Protein AF-A0A9P6CDQ8-F1 (afdb_monomer_lite)

Secondary structure (DSSP, 8-state):
-PPEEEEEEESSTT--SPPEEEEEE--SBSHHHHHHHHHH-HHHHHTT-EEEEEETTEEEEEEEHHHHHHHTPBP--EEETTEEEEEEEEE---GGG----------------------------------------------S---S--HHHHHHHHHTT--GGGG-TT---HHHHHHHHHHHHHHHHHHHHHHHTT---SS---HHHHHHHHS-HHHHHHHTTTHHHHTT-HHHHHHHHTTT--HHHHHHHHSS--SS--HHHHHHHHHHHHHHHHHHHHHHHHHHHHTTSSS--------------------------------

Organism: NCBI:txid64659

Sequence (327 aa):
IPQKGHVHIYANRERRGLPTFLKLEVTPTLGPVLESLSDVLSPVRRQNQRIFVFEETGWAIKGRYETALRKNDEAFWVVKNGLQTLDLYIEPDNPSTSNSCHSSTPFSTTSDPPASGTFTCASSPDPFSVTVDSGSGPTLGFGSGSSSVNPHLAAILTKLGVPVHLTSHNDWGLCTSFAKWKGYLDACSAYKELEETKKWNGPPLNGKALIELFVSKSHFHENFTMFGDVIQFPEMVEWLENSGVNSVYNREVWGYHKINYNFKDLSKWLDLEKKKQLKEESSKKSEKKKKGKEQDKGEGSSKKGGKDSKDKDSGGKKGGKKSKQVK

Foldseek 3Di:
DFAKAKEFEAADQVSPDGTDIDIDGDDQWCQVVLVVVCVVVVCLVVVQWWKWWQDDDGTDTCGGSVSNNVVRHTFDFDQAPNGTYTYMYTHDPDVVPPDDDDPDDDDDDDDDDDDDDDDDDDDDDDDDDDDDDDDDDDDPDPDPDDPDDDVVLVVLCVQLVADLVQQDAPDQAQLSLLVVLVSLVSSVVSLVVCVVVVVDPDDDQDSQNSCNSRYHPVCCVVFVVCVVLVVVPVLVVVCSNVVVPRQVSCCVQLVDGDPGDHSVSVVVSSVVVVVVVVVVVVVVVVVVVVVVPPPDDDDDDDYDDDDDDDDDDDDDDYDDDDDDDDD

Radius of gyration: 35.8 Å; chains: 1; bounding box: 120×70×90 Å

Structure (mmCIF, N/CA/C/O backbone):
data_AF-A0A9P6CDQ8-F1
#
_entry.id   AF-A0A9P6CDQ8-F1
#
loop_
_atom_site.group_PDB
_atom_site.id
_atom_site.type_symbol
_atom_site.label_atom_id
_atom_site.label_alt_id
_atom_site.label_comp_id
_atom_site.label_asym_id
_atom_site.label_entity_id
_atom_site.label_seq_id
_atom_site.pdbx_PDB_ins_code
_atom_site.Cartn_x
_atom_site.Cartn_y
_atom_site.Cartn_z
_atom_site.occupancy
_atom_site.B_iso_or_equiv
_atom_site.auth_seq_id
_atom_site.auth_comp_id
_atom_site.auth_asym_id
_atom_site.auth_atom_id
_atom_site.pdbx_PDB_model_num
ATOM 1 N N . ILE A 1 1 ? 14.043 -23.207 -27.235 1.00 64.88 1 ILE A N 1
ATOM 2 C CA . ILE A 1 1 ? 14.403 -21.778 -27.064 1.00 64.88 1 ILE A CA 1
ATOM 3 C C . ILE A 1 1 ? 14.447 -21.530 -25.564 1.00 64.88 1 ILE A C 1
ATOM 5 O O . ILE A 1 1 ? 13.442 -21.843 -24.931 1.00 64.88 1 ILE A O 1
ATOM 9 N N . PRO A 1 2 ? 15.575 -21.082 -24.986 1.00 79.38 2 PRO A N 1
ATOM 10 C CA . PRO A 1 2 ? 15.641 -20.796 -23.556 1.00 79.38 2 PRO A CA 1
ATOM 11 C C . PRO A 1 2 ? 14.614 -19.717 -23.203 1.00 79.38 2 PRO A C 1
ATOM 13 O O . PRO A 1 2 ? 14.476 -18.711 -23.907 1.00 79.38 2 PRO A O 1
ATOM 16 N N . GLN A 1 3 ? 13.832 -19.967 -22.155 1.00 91.06 3 GLN A N 1
ATOM 17 C CA . GLN A 1 3 ? 12.809 -19.031 -21.705 1.00 91.06 3 GLN A CA 1
ATOM 18 C C . GLN A 1 3 ? 13.503 -17.791 -21.136 1.00 91.06 3 GLN A C 1
ATOM 20 O O . GLN A 1 3 ? 14.393 -17.910 -20.297 1.00 91.06 3 GLN A O 1
ATOM 25 N N . LYS A 1 4 ? 13.116 -16.599 -21.600 1.00 94.31 4 LYS A N 1
ATOM 26 C CA . LYS A 1 4 ? 13.652 -15.331 -21.089 1.00 94.31 4 LYS A CA 1
ATOM 27 C C . LYS A 1 4 ? 12.749 -14.774 -19.993 1.00 94.31 4 LYS A C 1
ATOM 29 O O . LYS A 1 4 ? 11.526 -14.801 -20.126 1.00 94.31 4 LYS A O 1
ATOM 34 N N . GLY A 1 5 ? 13.367 -14.251 -18.944 1.00 95.31 5 GLY A N 1
ATOM 35 C CA . GLY A 1 5 ? 12.730 -13.586 -17.817 1.00 95.31 5 GLY A CA 1
ATOM 36 C C . GLY A 1 5 ? 13.309 -12.193 -17.578 1.00 95.31 5 GLY A C 1
ATOM 37 O O . GLY A 1 5 ? 14.283 -11.773 -18.211 1.00 95.31 5 GLY A O 1
ATOM 38 N N . HIS A 1 6 ? 12.675 -11.451 -16.677 1.00 96.69 6 HIS A N 1
ATOM 39 C CA . HIS A 1 6 ? 13.125 -10.138 -16.233 1.00 96.69 6 HIS A CA 1
ATOM 40 C C . HIS A 1 6 ? 13.708 -10.227 -14.824 1.00 96.69 6 HIS A C 1
ATOM 42 O O . HIS A 1 6 ? 13.067 -10.734 -13.910 1.00 96.69 6 HIS A O 1
ATOM 48 N N . VAL A 1 7 ? 14.902 -9.682 -14.629 1.00 97.19 7 VAL A N 1
ATOM 49 C CA . VAL A 1 7 ? 15.482 -9.485 -13.301 1.00 97.19 7 VAL A CA 1
ATOM 50 C C . VAL A 1 7 ? 15.278 -8.032 -12.917 1.00 97.19 7 VAL A C 1
ATOM 52 O O . VAL A 1 7 ? 15.852 -7.150 -13.548 1.00 97.19 7 VAL A O 1
ATOM 55 N N . HIS A 1 8 ? 14.426 -7.779 -11.931 1.00 96.25 8 HIS A N 1
ATOM 56 C CA . HIS A 1 8 ? 14.147 -6.452 -11.398 1.00 96.25 8 HIS A CA 1
ATOM 57 C C . HIS A 1 8 ? 15.115 -6.124 -10.269 1.00 96.25 8 HIS A C 1
ATOM 59 O O . HIS A 1 8 ? 15.321 -6.925 -9.368 1.00 96.25 8 HIS A O 1
ATOM 65 N N . ILE A 1 9 ? 15.673 -4.923 -10.293 1.00 95.62 9 ILE A N 1
ATOM 66 C CA . ILE A 1 9 ? 16.678 -4.451 -9.350 1.00 95.62 9 ILE A CA 1
ATOM 67 C C . ILE A 1 9 ? 16.114 -3.205 -8.681 1.00 95.62 9 ILE A C 1
ATOM 69 O O . ILE A 1 9 ? 15.889 -2.176 -9.324 1.00 95.62 9 ILE A O 1
ATOM 73 N N . TYR A 1 10 ? 15.854 -3.317 -7.384 1.00 93.81 10 TYR A N 1
ATOM 74 C CA . TYR A 1 10 ? 15.283 -2.252 -6.572 1.00 93.81 10 TYR A CA 1
ATOM 75 C C . TYR A 1 10 ? 16.383 -1.465 -5.854 1.00 93.81 10 TYR A C 1
ATOM 77 O O . TYR A 1 10 ? 17.361 -2.038 -5.381 1.00 93.81 10 TYR A O 1
ATOM 85 N N . ALA A 1 11 ? 16.190 -0.149 -5.732 1.00 86.56 11 ALA A N 1
ATOM 86 C CA . ALA A 1 11 ? 17.104 0.749 -5.017 1.00 86.56 11 ALA A CA 1
ATOM 87 C C . ALA A 1 11 ? 16.819 0.844 -3.504 1.00 86.56 11 ALA A C 1
ATOM 89 O O . ALA A 1 11 ? 17.612 1.411 -2.761 1.00 86.56 11 ALA A O 1
ATOM 90 N N . ASN A 1 12 ? 15.682 0.313 -3.039 1.00 87.44 12 ASN A N 1
ATOM 91 C CA . ASN A 1 12 ? 15.283 0.298 -1.630 1.00 87.44 12 ASN A CA 1
ATOM 92 C C . ASN A 1 12 ? 14.552 -1.017 -1.302 1.00 87.44 12 ASN A C 1
ATOM 94 O O . ASN A 1 12 ? 13.790 -1.535 -2.125 1.00 87.44 12 ASN A O 1
ATOM 98 N N . ARG A 1 13 ? 14.726 -1.510 -0.070 1.00 87.31 13 ARG A N 1
ATOM 99 C CA . ARG A 1 13 ? 14.019 -2.665 0.504 1.00 87.31 13 ARG A CA 1
ATOM 100 C C . ARG A 1 13 ? 12.499 -2.504 0.485 1.00 87.31 13 ARG A C 1
ATOM 102 O O . ARG A 1 13 ? 11.778 -3.482 0.362 1.00 87.31 13 ARG A O 1
ATOM 109 N N . GLU A 1 14 ? 11.977 -1.286 0.552 1.00 86.00 14 GLU A N 1
ATOM 110 C CA . GLU A 1 14 ? 10.522 -1.063 0.530 1.00 86.00 14 GLU A CA 1
ATOM 111 C C . GLU A 1 14 ? 9.884 -1.281 -0.855 1.00 86.00 14 GLU A C 1
ATOM 113 O O . GLU A 1 14 ? 8.681 -1.084 -1.005 1.00 86.00 14 GLU A O 1
ATOM 118 N N . ARG A 1 15 ? 10.672 -1.630 -1.888 1.00 81.88 15 ARG A N 1
ATOM 119 C CA . ARG A 1 15 ? 10.216 -1.766 -3.287 1.00 81.88 15 ARG A CA 1
ATOM 120 C C . ARG A 1 15 ? 9.524 -0.513 -3.835 1.00 81.88 15 ARG A C 1
ATOM 122 O O . ARG A 1 15 ? 8.750 -0.585 -4.786 1.00 81.88 15 ARG A O 1
ATOM 129 N N . ARG A 1 16 ? 9.813 0.649 -3.246 1.00 74.44 16 ARG A N 1
ATOM 130 C CA . ARG A 1 16 ? 9.281 1.933 -3.700 1.00 74.44 16 ARG A CA 1
ATOM 131 C C . ARG A 1 16 ? 10.021 2.385 -4.956 1.00 74.44 16 ARG A C 1
ATOM 133 O O . ARG A 1 16 ? 11.249 2.398 -4.981 1.00 74.44 16 ARG A O 1
ATOM 140 N N . GLY A 1 17 ? 9.261 2.798 -5.968 1.00 78.25 17 GLY A N 1
ATOM 141 C CA . GLY A 1 17 ? 9.789 3.282 -7.244 1.00 78.25 17 GLY A CA 1
ATOM 142 C C . GLY A 1 17 ? 9.851 2.214 -8.339 1.00 78.25 17 GLY A C 1
ATOM 143 O O . GLY A 1 17 ? 9.491 1.056 -8.136 1.00 78.25 17 GLY A O 1
ATOM 144 N N . LEU A 1 18 ? 10.275 2.635 -9.533 1.00 79.94 18 LEU A N 1
ATOM 145 C CA . LEU A 1 18 ? 10.437 1.742 -10.679 1.00 79.94 18 LEU A CA 1
ATOM 146 C C . LEU A 1 18 ? 11.762 0.977 -10.552 1.00 79.94 18 LEU A C 1
ATOM 148 O O . LEU A 1 18 ? 12.799 1.623 -10.386 1.00 79.94 18 LEU A O 1
ATOM 152 N N . PRO A 1 19 ? 11.757 -0.365 -10.635 1.00 90.56 19 PRO A N 1
ATOM 153 C CA . PRO A 1 19 ? 12.996 -1.119 -10.673 1.00 90.56 19 PRO A CA 1
ATOM 154 C C . PRO A 1 19 ? 13.706 -0.905 -12.011 1.00 90.56 19 PRO A C 1
ATOM 156 O O . PRO A 1 19 ? 13.072 -0.792 -13.064 1.00 90.56 19 PRO A O 1
ATOM 159 N N . THR A 1 20 ? 15.033 -0.935 -11.980 1.00 92.19 20 THR A N 1
ATOM 160 C CA . THR A 1 20 ? 15.820 -1.175 -13.194 1.00 92.19 20 THR A CA 1
ATOM 161 C C . THR A 1 20 ? 15.707 -2.654 -13.530 1.00 92.19 20 THR A C 1
ATOM 163 O O . THR A 1 20 ? 15.696 -3.475 -12.618 1.00 92.19 20 THR A O 1
ATOM 166 N N . PHE A 1 21 ? 15.615 -3.029 -14.806 1.00 92.69 21 PHE A N 1
ATOM 167 C CA . PHE A 1 21 ? 15.493 -4.440 -15.165 1.00 92.69 21 PHE A CA 1
ATOM 168 C C . PHE A 1 21 ? 16.489 -4.889 -16.225 1.00 92.69 21 PHE A C 1
ATOM 170 O O . PHE A 1 21 ? 16.864 -4.130 -17.118 1.00 92.69 21 PHE A O 1
ATOM 177 N N . LEU A 1 22 ? 16.867 -6.161 -16.132 1.00 94.12 22 LEU A N 1
ATOM 178 C CA . LEU A 1 22 ? 17.686 -6.873 -17.106 1.00 94.12 22 LEU A CA 1
ATOM 179 C C . LEU A 1 22 ? 16.882 -8.036 -17.680 1.00 94.12 22 LEU A C 1
ATOM 181 O O . LEU A 1 22 ? 16.118 -8.682 -16.965 1.00 94.12 22 LEU A O 1
ATOM 185 N N . LYS A 1 23 ? 17.042 -8.307 -18.975 1.00 95.69 23 LYS A N 1
ATOM 186 C CA . LYS A 1 23 ? 16.436 -9.477 -19.621 1.00 95.69 23 LYS A CA 1
ATOM 187 C C . LYS A 1 23 ? 17.464 -10.593 -19.659 1.00 95.69 23 LYS A C 1
ATOM 189 O O . LYS A 1 23 ? 18.462 -10.451 -20.359 1.00 95.69 23 LYS A O 1
ATOM 194 N N . LEU A 1 24 ? 17.204 -11.677 -18.942 1.00 95.31 24 LEU A N 1
ATOM 195 C CA . LEU A 1 24 ? 18.109 -12.821 -18.838 1.00 95.31 24 LEU A CA 1
ATOM 196 C C . LEU A 1 24 ? 17.365 -14.120 -19.125 1.00 95.31 24 LEU A C 1
ATOM 198 O O . LEU A 1 24 ? 16.136 -14.152 -19.173 1.00 95.31 24 LEU A O 1
ATOM 202 N N . GLU A 1 25 ? 18.112 -15.187 -19.363 1.00 95.25 25 GLU A N 1
ATOM 203 C CA . GLU A 1 25 ? 17.535 -16.525 -19.418 1.00 95.25 25 GLU A CA 1
ATOM 204 C C . GLU A 1 25 ? 17.097 -16.954 -18.015 1.00 95.25 25 GLU A C 1
ATOM 206 O O . GLU A 1 25 ? 17.735 -16.615 -17.018 1.00 95.25 25 GLU A O 1
ATOM 211 N N . VAL A 1 26 ? 15.972 -17.658 -17.938 1.00 96.00 26 VAL A N 1
ATOM 212 C CA . VAL A 1 26 ? 15.446 -18.177 -16.676 1.00 96.00 26 VAL A CA 1
ATOM 213 C C . VAL A 1 26 ? 16.314 -19.355 -16.257 1.00 96.00 26 VAL A C 1
ATOM 215 O O . VAL A 1 26 ? 16.308 -20.400 -16.908 1.00 96.00 26 VAL A O 1
ATOM 218 N N . THR A 1 27 ? 17.062 -19.180 -15.172 1.00 96.31 27 THR A N 1
ATOM 219 C CA . THR A 1 27 ? 17.944 -20.205 -14.607 1.00 96.31 27 THR A CA 1
ATOM 220 C C . THR A 1 27 ? 17.446 -20.648 -13.236 1.00 96.31 27 THR A C 1
ATOM 222 O O . THR A 1 27 ? 16.945 -19.819 -12.482 1.00 96.31 27 THR A O 1
ATOM 225 N N . PRO A 1 28 ? 17.608 -21.926 -12.858 1.00 95.88 28 PRO A N 1
ATOM 226 C CA . PRO A 1 28 ? 17.171 -22.408 -11.547 1.00 95.88 28 PRO A CA 1
ATOM 227 C C . PRO A 1 28 ? 18.029 -21.869 -10.392 1.00 95.88 28 PRO A C 1
ATOM 229 O O . PRO A 1 28 ? 17.607 -21.928 -9.246 1.00 95.88 28 PRO A O 1
ATOM 232 N N . THR A 1 29 ? 19.224 -21.337 -10.666 1.00 97.62 29 THR A N 1
ATOM 233 C CA . THR A 1 29 ? 20.148 -20.828 -9.643 1.00 97.62 29 THR A CA 1
ATOM 234 C C . THR A 1 29 ? 20.572 -19.386 -9.912 1.00 97.62 29 THR A C 1
ATOM 236 O O . THR A 1 29 ? 20.468 -18.886 -11.039 1.00 97.62 29 THR A O 1
ATOM 239 N N . LEU A 1 30 ? 21.049 -18.710 -8.864 1.00 96.88 30 LEU A N 1
ATOM 240 C CA . LEU A 1 30 ? 21.408 -17.289 -8.893 1.00 96.88 30 LEU A CA 1
ATOM 241 C C . LEU A 1 30 ? 22.734 -16.985 -9.594 1.00 96.88 30 LEU A C 1
ATOM 243 O O . LEU A 1 30 ? 22.904 -15.879 -10.088 1.00 96.88 30 LEU A O 1
ATOM 247 N N . GLY A 1 31 ? 23.676 -17.920 -9.651 1.00 96.94 31 GLY A N 1
ATOM 248 C CA . GLY A 1 31 ? 25.029 -17.704 -10.171 1.00 96.94 31 GLY A CA 1
ATOM 249 C C . GLY A 1 31 ? 25.058 -17.061 -11.561 1.00 96.94 31 GLY A C 1
ATOM 250 O O . GLY A 1 31 ? 25.575 -15.949 -11.676 1.00 96.94 31 GLY A O 1
ATOM 251 N N . PRO A 1 32 ? 24.414 -17.659 -12.584 1.00 96.81 32 PRO A N 1
ATOM 252 C CA . PRO A 1 32 ? 24.353 -17.072 -13.927 1.00 96.81 32 PRO A CA 1
ATOM 253 C C . PRO A 1 32 ? 23.699 -15.681 -13.964 1.00 96.81 32 PRO A C 1
ATOM 255 O O . PRO A 1 32 ? 24.089 -14.812 -14.752 1.00 96.81 32 PRO A O 1
ATOM 258 N N . VAL A 1 33 ? 22.714 -15.446 -13.088 1.00 96.94 33 VAL A N 1
ATOM 259 C CA . VAL A 1 33 ? 22.065 -14.138 -12.941 1.00 96.94 33 VAL A CA 1
ATOM 260 C C . VAL A 1 33 ? 23.045 -13.114 -12.376 1.00 96.94 33 VAL A C 1
ATOM 262 O O . VAL A 1 33 ? 23.129 -12.006 -12.898 1.00 96.94 33 VAL A O 1
ATOM 265 N N . LEU A 1 34 ? 23.789 -13.472 -11.327 1.00 96.69 34 LEU A N 1
ATOM 266 C CA . LEU A 1 34 ? 24.741 -12.585 -10.661 1.00 96.69 34 LEU A CA 1
ATOM 267 C C . LEU A 1 34 ? 25.945 -12.255 -11.548 1.00 96.69 34 LEU A C 1
ATOM 269 O O . LEU A 1 34 ? 26.383 -11.105 -11.551 1.00 96.69 34 LEU A O 1
ATOM 273 N N . GLU A 1 35 ? 26.434 -13.213 -12.334 1.00 96.06 35 GLU A N 1
ATOM 274 C CA . GLU A 1 35 ? 27.489 -12.969 -13.324 1.00 96.06 35 GLU A CA 1
ATOM 275 C C . GLU A 1 35 ? 27.038 -11.923 -14.346 1.00 96.06 35 GLU A C 1
ATOM 277 O O . GLU A 1 35 ? 27.661 -10.864 -14.455 1.00 96.06 35 GLU A O 1
ATOM 282 N N . SER A 1 36 ? 25.880 -12.150 -14.975 1.00 95.31 36 SER A N 1
ATOM 283 C CA . SER A 1 36 ? 25.297 -11.220 -15.952 1.00 95.31 36 SER A CA 1
ATOM 284 C C . SER A 1 36 ? 24.992 -9.846 -15.342 1.00 95.31 36 SER A C 1
ATOM 286 O O . SER A 1 36 ? 25.176 -8.804 -15.972 1.00 95.31 36 SER A O 1
ATOM 288 N N . LEU A 1 37 ? 24.521 -9.826 -14.093 1.00 94.44 37 LEU A N 1
ATOM 289 C CA . LEU A 1 37 ? 24.256 -8.604 -13.339 1.00 94.44 37 LEU A CA 1
ATOM 290 C C . LEU A 1 37 ? 25.538 -7.797 -13.117 1.00 94.44 37 LEU A C 1
ATOM 292 O O . LEU A 1 37 ? 25.502 -6.573 -13.220 1.00 94.44 37 LEU A O 1
ATOM 296 N N . SER A 1 38 ? 26.658 -8.461 -12.825 1.00 94.44 38 SER A N 1
ATOM 297 C CA . SER A 1 38 ? 27.939 -7.799 -12.566 1.00 94.44 38 SER A CA 1
ATOM 298 C C . SER A 1 38 ? 28.544 -7.136 -13.801 1.00 94.44 38 SER A C 1
ATOM 300 O O . SER A 1 38 ? 29.211 -6.106 -13.669 1.00 94.44 38 SER A O 1
ATOM 302 N N . ASP A 1 39 ? 28.258 -7.679 -14.984 1.00 92.75 39 ASP A N 1
ATOM 303 C CA . ASP A 1 39 ? 28.696 -7.105 -16.255 1.00 92.75 39 ASP A CA 1
ATOM 304 C C . ASP A 1 39 ? 27.972 -5.786 -16.548 1.00 92.75 39 ASP A C 1
ATOM 306 O O . ASP A 1 39 ? 28.570 -4.838 -17.059 1.00 92.75 39 ASP A O 1
ATOM 310 N N . VAL A 1 40 ? 26.691 -5.693 -16.174 1.00 91.94 40 VAL A N 1
ATOM 311 C CA . VAL A 1 40 ? 25.879 -4.487 -16.397 1.00 91.94 40 VAL A CA 1
ATOM 312 C C . VAL A 1 40 ? 26.028 -3.477 -15.257 1.00 91.94 40 VAL A C 1
ATOM 314 O O . VAL A 1 40 ? 26.099 -2.271 -15.491 1.00 91.94 40 VAL A O 1
ATOM 317 N N . LEU A 1 41 ? 26.106 -3.953 -14.014 1.00 89.44 41 LEU A N 1
ATOM 318 C CA . LEU A 1 41 ? 26.249 -3.138 -12.810 1.00 89.44 41 LEU A CA 1
ATOM 319 C C . LEU A 1 41 ? 27.613 -3.376 -12.162 1.00 89.44 41 LEU A C 1
ATOM 321 O O . LEU A 1 41 ? 27.737 -3.999 -11.107 1.00 89.44 41 LEU A O 1
ATOM 325 N N . SER A 1 42 ? 28.644 -2.794 -12.777 1.00 85.50 42 SER A N 1
ATOM 326 C CA . SER A 1 42 ? 30.034 -2.932 -12.323 1.00 85.50 42 SER A CA 1
ATOM 327 C C . SER A 1 42 ? 30.292 -2.682 -10.820 1.00 85.50 42 SER A C 1
ATOM 329 O O . SER A 1 42 ? 31.160 -3.372 -10.269 1.00 85.50 42 SER A O 1
ATOM 331 N N . PRO A 1 43 ? 29.577 -1.781 -10.099 1.00 88.25 43 PRO A N 1
ATOM 332 C CA . PRO A 1 43 ? 29.798 -1.595 -8.662 1.00 88.25 43 PRO A CA 1
ATOM 333 C C . PRO A 1 43 ? 29.486 -2.837 -7.820 1.00 88.25 43 PRO A C 1
ATOM 335 O O . PRO A 1 43 ? 30.140 -3.046 -6.802 1.00 88.25 43 PRO A O 1
ATOM 338 N N . VAL A 1 44 ? 28.557 -3.692 -8.260 1.00 89.75 44 VAL A N 1
ATOM 339 C CA . VAL A 1 44 ? 28.077 -4.852 -7.490 1.00 89.75 44 VAL A CA 1
ATOM 340 C C . VAL A 1 44 ? 29.221 -5.812 -7.174 1.00 89.75 44 VAL A C 1
ATOM 342 O O . VAL A 1 44 ? 29.418 -6.199 -6.020 1.00 89.75 44 VAL A O 1
ATOM 345 N N . ARG A 1 45 ? 30.026 -6.138 -8.194 1.00 90.75 45 ARG A N 1
ATOM 346 C CA . ARG A 1 45 ? 31.207 -6.996 -8.055 1.00 90.75 45 ARG A CA 1
ATOM 347 C C . ARG A 1 45 ? 32.386 -6.252 -7.443 1.00 90.75 45 ARG A C 1
ATOM 349 O O . ARG A 1 45 ? 33.026 -6.786 -6.546 1.00 90.75 45 ARG A O 1
ATOM 356 N N . ARG A 1 46 ? 32.662 -5.017 -7.884 1.00 90.25 46 ARG A N 1
ATOM 357 C CA . ARG A 1 46 ? 33.826 -4.242 -7.410 1.00 90.25 46 ARG A CA 1
ATOM 358 C C . ARG A 1 46 ? 33.777 -3.936 -5.913 1.00 90.25 46 ARG A C 1
ATOM 360 O O . ARG A 1 46 ? 34.816 -3.949 -5.269 1.00 90.25 46 ARG A O 1
ATOM 367 N N . GLN A 1 47 ? 32.591 -3.664 -5.373 1.00 92.25 47 GLN A N 1
ATOM 368 C CA . GLN A 1 47 ? 32.394 -3.338 -3.955 1.00 92.25 47 GLN A CA 1
ATOM 369 C C . GLN A 1 47 ? 31.910 -4.541 -3.133 1.00 92.25 47 GLN A C 1
ATOM 371 O O . GLN A 1 47 ? 31.618 -4.404 -1.947 1.00 92.25 47 GLN A O 1
ATOM 376 N N . ASN A 1 48 ? 31.811 -5.725 -3.752 1.00 93.81 48 ASN A N 1
ATOM 377 C CA . ASN A 1 48 ? 31.300 -6.942 -3.123 1.00 93.81 48 ASN A CA 1
ATOM 378 C C . ASN A 1 48 ? 29.993 -6.683 -2.340 1.00 93.81 48 ASN A C 1
ATOM 380 O O . ASN A 1 48 ? 29.888 -6.979 -1.139 1.00 93.81 48 ASN A O 1
ATOM 384 N N . GLN A 1 49 ? 29.032 -6.040 -3.018 1.00 93.88 49 GLN A N 1
ATOM 385 C CA . GLN A 1 49 ? 27.807 -5.516 -2.408 1.00 93.88 49 GLN A CA 1
ATOM 386 C C . GLN A 1 49 ? 26.923 -6.643 -1.872 1.00 93.88 49 GLN A C 1
ATOM 388 O O . GLN A 1 49 ? 26.991 -7.787 -2.329 1.00 93.88 49 GLN A O 1
ATOM 393 N N . ARG A 1 50 ? 26.090 -6.333 -0.873 1.00 95.75 50 ARG A N 1
ATOM 394 C CA . ARG A 1 50 ? 25.173 -7.315 -0.290 1.00 95.75 50 ARG A CA 1
ATOM 395 C C . ARG A 1 50 ? 23.947 -7.491 -1.181 1.00 95.75 50 ARG A C 1
ATOM 397 O O . ARG A 1 50 ? 23.294 -6.517 -1.549 1.00 95.75 50 ARG A O 1
ATOM 404 N N . ILE A 1 51 ? 23.645 -8.748 -1.486 1.00 96.25 51 ILE A N 1
ATOM 405 C CA . ILE A 1 51 ? 22.558 -9.167 -2.363 1.00 96.25 51 ILE A CA 1
ATOM 406 C C . ILE A 1 51 ? 21.404 -9.715 -1.530 1.00 96.25 51 ILE A C 1
ATOM 408 O O . ILE A 1 51 ? 21.588 -10.538 -0.624 1.00 96.25 51 ILE A O 1
ATOM 412 N N . PHE A 1 52 ? 20.205 -9.274 -1.886 1.00 97.12 52 PHE A N 1
ATOM 413 C CA . PHE A 1 52 ? 18.947 -9.735 -1.332 1.00 97.12 52 PHE A CA 1
ATOM 414 C C . PHE A 1 52 ? 18.051 -10.208 -2.475 1.00 97.12 52 PHE A C 1
ATOM 416 O O . PHE A 1 52 ? 17.994 -9.569 -3.527 1.00 97.12 52 PHE A O 1
ATOM 423 N N . VAL A 1 53 ? 17.338 -11.306 -2.252 1.00 96.94 53 VAL A N 1
ATOM 424 C CA . VAL A 1 53 ? 16.353 -11.864 -3.188 1.00 96.94 53 VAL A CA 1
ATOM 425 C C . VAL A 1 53 ? 14.987 -11.765 -2.534 1.00 96.94 53 VAL A C 1
ATOM 427 O O . VAL A 1 53 ? 14.864 -12.053 -1.344 1.00 96.94 53 VAL A O 1
ATOM 430 N N . PHE A 1 54 ? 13.976 -11.314 -3.269 1.00 95.19 54 PHE A N 1
ATOM 431 C CA . PHE A 1 54 ? 12.617 -11.308 -2.744 1.00 95.19 54 PHE A CA 1
ATOM 432 C C . PHE A 1 54 ? 12.037 -12.718 -2.852 1.00 95.19 54 PHE A C 1
ATOM 434 O O . PHE A 1 54 ? 11.817 -13.225 -3.950 1.00 95.19 54 PHE A O 1
ATOM 441 N N . GLU A 1 55 ? 11.809 -13.332 -1.704 1.00 92.75 55 GLU A N 1
ATOM 442 C CA . GLU A 1 55 ? 11.116 -14.608 -1.556 1.00 92.75 55 GLU A CA 1
ATOM 443 C C . GLU A 1 55 ? 9.662 -14.340 -1.125 1.00 92.75 55 GLU A C 1
ATOM 445 O O . GLU A 1 55 ? 9.263 -13.183 -0.980 1.00 92.75 55 GLU A O 1
ATOM 450 N N . GLU A 1 56 ? 8.866 -15.398 -0.947 1.00 84.69 56 GLU A N 1
ATOM 451 C CA . GLU A 1 56 ? 7.397 -15.395 -0.787 1.00 84.69 56 GLU A CA 1
ATOM 452 C C . GLU A 1 56 ? 6.802 -14.177 -0.062 1.00 84.69 56 GLU A C 1
ATOM 454 O O . GLU A 1 56 ? 5.809 -13.606 -0.513 1.00 84.69 56 GLU A O 1
ATOM 459 N N . THR A 1 57 ? 7.411 -13.759 1.050 1.00 84.31 57 THR A N 1
ATOM 460 C CA . THR A 1 57 ? 6.904 -12.671 1.896 1.00 84.31 57 THR A CA 1
ATOM 461 C C . THR A 1 57 ? 7.922 -11.568 2.192 1.00 84.31 57 THR A C 1
ATOM 463 O O . THR A 1 57 ? 7.576 -10.582 2.845 1.00 84.31 57 THR A O 1
ATOM 466 N N . GLY A 1 58 ? 9.169 -11.668 1.719 1.00 90.56 58 GLY A N 1
ATOM 467 C CA . GLY A 1 58 ? 10.204 -10.720 2.130 1.00 90.56 58 GLY A CA 1
ATOM 468 C C . GLY A 1 58 ? 11.573 -10.897 1.484 1.00 90.56 58 GLY A C 1
ATOM 469 O O . GLY A 1 58 ? 11.796 -11.756 0.640 1.00 90.56 58 GLY A O 1
ATOM 470 N N . TRP A 1 59 ? 12.511 -10.040 1.889 1.00 94.88 59 TRP A N 1
ATOM 471 C CA . TRP A 1 59 ? 13.884 -10.053 1.386 1.00 94.88 59 TRP A CA 1
ATOM 472 C C . TRP A 1 59 ? 14.750 -11.064 2.133 1.00 94.88 59 TRP A C 1
ATOM 474 O O . TRP A 1 59 ? 15.113 -10.843 3.289 1.00 94.88 59 TRP A O 1
ATOM 484 N N . ALA A 1 60 ? 15.152 -12.126 1.443 1.00 95.62 60 ALA A N 1
ATOM 485 C CA . ALA A 1 60 ? 16.124 -13.085 1.932 1.00 95.62 60 ALA A CA 1
ATOM 486 C C . ALA A 1 60 ? 17.554 -12.614 1.643 1.00 95.62 60 ALA A C 1
ATOM 488 O O . ALA A 1 60 ? 17.902 -12.238 0.519 1.00 95.62 60 ALA A O 1
ATOM 489 N N . ILE A 1 61 ? 18.403 -12.642 2.669 1.00 96.06 61 ILE A N 1
ATOM 490 C CA . ILE A 1 61 ? 19.812 -12.250 2.569 1.00 96.06 61 ILE A CA 1
ATOM 491 C C . ILE A 1 61 ? 20.599 -13.403 1.945 1.00 96.06 61 ILE A C 1
ATOM 493 O O . ILE A 1 61 ? 20.761 -14.446 2.575 1.00 96.06 61 ILE A O 1
ATOM 497 N N . LYS A 1 62 ? 21.163 -13.200 0.749 1.00 96.38 62 LYS A N 1
ATOM 498 C CA . LYS A 1 62 ? 22.057 -14.190 0.109 1.00 96.38 62 LYS A CA 1
ATOM 499 C C . LYS A 1 62 ? 23.533 -13.977 0.469 1.00 96.38 62 LYS A C 1
ATOM 501 O O . LYS A 1 62 ? 24.363 -14.868 0.305 1.00 96.38 62 LYS A O 1
ATOM 506 N N . GLY A 1 63 ? 23.854 -12.818 1.044 1.00 95.88 63 GLY A N 1
ATOM 507 C CA . GLY A 1 63 ? 25.195 -12.447 1.499 1.00 95.88 63 GLY A CA 1
ATOM 508 C C . GLY A 1 63 ? 25.844 -11.409 0.590 1.00 95.88 63 GLY A C 1
ATOM 509 O O . GLY A 1 63 ? 25.166 -10.741 -0.187 1.00 95.88 63 GLY A O 1
ATOM 510 N N . ARG A 1 64 ? 27.162 -11.227 0.716 1.00 96.00 64 ARG A N 1
ATOM 511 C CA . ARG A 1 64 ? 27.934 -10.396 -0.223 1.00 96.00 64 ARG A CA 1
ATOM 512 C C . ARG A 1 64 ? 28.022 -11.081 -1.588 1.0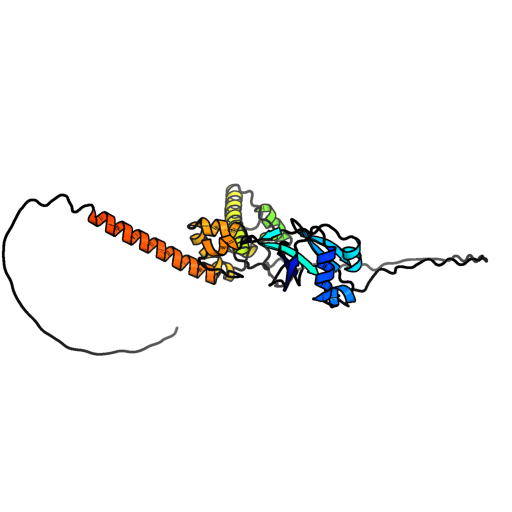0 96.00 64 ARG A C 1
ATOM 514 O O . ARG A 1 64 ? 27.936 -12.306 -1.642 1.00 96.00 64 ARG A O 1
ATOM 521 N N . TYR A 1 65 ? 28.210 -10.307 -2.654 1.00 96.31 65 TYR A N 1
ATOM 522 C CA . TYR A 1 65 ? 28.247 -10.778 -4.042 1.00 96.31 65 TYR A CA 1
ATOM 523 C C . TYR A 1 65 ? 29.072 -12.061 -4.227 1.00 96.31 65 TYR A C 1
ATOM 525 O O . TYR A 1 65 ? 28.547 -13.051 -4.725 1.00 96.31 65 TYR A O 1
ATOM 533 N N . GLU A 1 66 ? 30.320 -12.100 -3.755 1.00 96.25 66 GLU A N 1
ATOM 534 C CA . GLU A 1 66 ? 31.187 -13.281 -3.892 1.00 96.25 66 GLU A CA 1
ATOM 535 C C . GLU A 1 66 ? 30.664 -14.504 -3.131 1.00 96.25 66 GLU A C 1
ATOM 537 O O . GLU A 1 66 ? 30.790 -15.638 -3.592 1.00 96.25 66 GLU A O 1
ATOM 542 N N . THR A 1 67 ? 30.074 -14.288 -1.952 1.00 97.00 67 THR A N 1
ATOM 543 C CA . THR A 1 67 ? 29.468 -15.362 -1.158 1.00 97.00 67 THR A CA 1
ATOM 544 C C . THR A 1 67 ? 28.216 -15.897 -1.841 1.00 97.00 67 THR A C 1
ATOM 546 O O . THR A 1 67 ? 28.064 -17.110 -1.944 1.00 97.00 67 THR A O 1
ATOM 549 N N . ALA A 1 68 ? 27.347 -15.008 -2.324 1.00 97.06 68 ALA A N 1
ATOM 550 C CA . ALA A 1 68 ? 26.124 -15.370 -3.030 1.00 97.06 68 ALA A CA 1
ATOM 551 C C . ALA A 1 68 ? 26.440 -16.115 -4.338 1.00 97.06 68 ALA A C 1
ATOM 553 O O . ALA A 1 68 ? 25.820 -17.136 -4.626 1.00 97.06 68 ALA A O 1
ATOM 554 N N . LEU A 1 69 ? 27.463 -15.665 -5.073 1.00 97.25 69 LEU A N 1
ATOM 555 C CA . LEU A 1 69 ? 27.947 -16.320 -6.287 1.00 97.25 69 LEU A CA 1
ATOM 556 C C . LEU A 1 69 ? 28.502 -17.722 -5.997 1.00 97.25 69 LEU A C 1
ATOM 558 O O . LEU A 1 69 ? 28.181 -18.664 -6.711 1.00 97.25 69 LEU A O 1
ATOM 562 N N . ARG A 1 70 ? 29.294 -17.880 -4.925 1.00 97.06 70 ARG A N 1
ATOM 563 C CA . ARG A 1 70 ? 29.861 -19.180 -4.526 1.00 97.06 70 ARG A CA 1
ATOM 564 C C . ARG A 1 70 ? 28.797 -20.168 -4.060 1.00 97.06 70 ARG A C 1
ATOM 566 O O . ARG A 1 70 ? 28.890 -21.345 -4.386 1.00 97.06 70 ARG A O 1
ATOM 573 N N . LYS A 1 71 ? 27.833 -19.702 -3.259 1.00 97.00 71 LYS A N 1
ATOM 574 C CA . LYS A 1 71 ? 26.722 -20.536 -2.786 1.00 97.00 71 LYS A CA 1
ATOM 575 C C . LYS A 1 71 ? 25.821 -20.961 -3.938 1.00 97.00 71 LYS A C 1
ATOM 577 O O . LYS A 1 71 ? 25.382 -22.103 -3.954 1.00 97.00 71 LYS A O 1
ATOM 582 N N . ASN A 1 72 ? 25.609 -20.058 -4.903 1.00 96.31 72 ASN A N 1
ATOM 583 C CA . ASN A 1 72 ? 24.783 -20.297 -6.081 1.00 96.31 72 ASN A CA 1
ATOM 584 C C . ASN A 1 72 ? 23.395 -20.843 -5.697 1.00 96.31 72 ASN A C 1
ATOM 586 O O . ASN A 1 72 ? 22.924 -21.826 -6.266 1.00 96.31 72 ASN A O 1
ATOM 590 N N . ASP A 1 73 ? 22.771 -20.213 -4.697 1.00 96.44 73 ASP A N 1
ATOM 591 C CA . ASP A 1 73 ? 21.468 -20.629 -4.176 1.00 96.44 73 ASP A CA 1
ATOM 592 C C . ASP A 1 73 ? 20.390 -20.621 -5.279 1.00 96.44 73 ASP A C 1
ATOM 594 O O . ASP A 1 73 ? 20.541 -19.993 -6.335 1.00 96.44 73 ASP A O 1
ATOM 598 N N . GLU A 1 74 ? 19.274 -21.298 -5.010 1.00 95.75 74 GLU A N 1
ATOM 599 C CA . GLU A 1 74 ? 18.110 -21.342 -5.897 1.00 95.75 74 GLU A CA 1
ATOM 600 C C . GLU A 1 74 ? 17.575 -19.934 -6.220 1.00 95.75 74 GLU A C 1
ATOM 602 O O . GLU A 1 74 ? 17.517 -19.041 -5.364 1.00 95.75 74 GLU A O 1
ATOM 607 N N . ALA A 1 75 ? 17.202 -19.733 -7.485 1.00 95.19 75 ALA A N 1
ATOM 608 C CA . ALA A 1 75 ? 16.615 -18.500 -7.982 1.00 95.19 75 ALA A CA 1
ATOM 609 C C . ALA A 1 75 ? 15.085 -18.598 -7.983 1.00 95.19 75 ALA A C 1
ATOM 611 O O . ALA A 1 75 ? 14.488 -19.368 -8.733 1.00 95.19 75 ALA A O 1
ATOM 612 N N . PHE A 1 76 ? 14.448 -17.749 -7.179 1.00 93.94 76 PHE A N 1
ATOM 613 C CA . PHE A 1 76 ? 12.996 -17.701 -7.034 1.00 93.94 76 PHE A CA 1
ATOM 614 C C . PHE A 1 76 ? 12.360 -16.834 -8.124 1.00 93.94 76 PHE A C 1
ATOM 616 O O . PHE A 1 76 ? 12.082 -15.649 -7.935 1.00 93.94 76 PHE A O 1
ATOM 623 N N . TRP A 1 77 ? 12.149 -17.431 -9.296 1.00 95.62 77 TRP A N 1
ATOM 624 C CA . TRP A 1 77 ? 11.408 -16.795 -10.382 1.00 95.62 77 TRP A CA 1
ATOM 625 C C . TRP A 1 77 ? 9.903 -16.870 -10.126 1.00 95.62 77 TRP A C 1
ATOM 627 O O . TRP A 1 77 ? 9.343 -17.939 -9.897 1.00 95.62 77 TRP A O 1
ATOM 637 N N . VAL A 1 78 ? 9.239 -15.722 -10.211 1.00 93.38 78 VAL A N 1
ATOM 638 C CA . VAL A 1 78 ? 7.793 -15.586 -10.046 1.00 93.38 78 VAL A CA 1
ATOM 639 C C . VAL A 1 78 ? 7.177 -15.156 -11.368 1.00 93.38 78 VAL A C 1
ATOM 641 O O . VAL A 1 78 ? 7.605 -14.175 -11.982 1.00 93.38 78 VAL A O 1
ATOM 644 N N . VAL A 1 79 ? 6.123 -15.846 -11.796 1.00 91.94 79 VAL A N 1
ATOM 645 C CA . VAL A 1 79 ? 5.364 -15.451 -12.984 1.00 91.94 79 VAL A CA 1
ATOM 646 C C . VAL A 1 79 ? 4.485 -14.247 -12.644 1.00 91.94 79 VAL A C 1
ATOM 648 O O . VAL A 1 79 ? 3.523 -14.356 -11.889 1.00 91.94 79 VAL A O 1
ATOM 651 N N . LYS A 1 80 ? 4.789 -13.089 -13.234 1.00 88.00 80 LYS A N 1
ATOM 652 C CA . LYS A 1 80 ? 3.994 -11.858 -13.127 1.00 88.00 80 LYS A CA 1
ATOM 653 C C . LYS A 1 80 ? 3.532 -11.443 -14.513 1.00 88.00 80 LYS A C 1
ATOM 655 O O . LYS A 1 80 ? 4.350 -11.215 -15.398 1.00 88.00 80 LYS A O 1
ATOM 660 N N . ASN A 1 81 ? 2.219 -11.335 -14.717 1.00 82.19 81 ASN A N 1
ATOM 661 C CA . ASN A 1 81 ? 1.627 -10.992 -16.020 1.00 82.19 81 ASN A CA 1
ATOM 662 C C . ASN A 1 81 ? 2.089 -11.933 -17.159 1.00 82.19 81 ASN A C 1
ATOM 664 O O . ASN A 1 81 ? 2.352 -11.482 -18.271 1.00 82.19 81 ASN A O 1
ATOM 668 N N . GLY A 1 82 ? 2.259 -13.229 -16.866 1.00 85.56 82 GLY A N 1
ATOM 669 C CA . GLY A 1 82 ? 2.755 -14.225 -17.828 1.00 85.56 82 GLY A CA 1
ATOM 670 C C . GLY A 1 82 ? 4.265 -14.173 -18.105 1.00 85.56 82 GLY A C 1
ATOM 671 O O . GLY A 1 82 ? 4.755 -14.946 -18.924 1.00 85.56 82 GLY A O 1
ATOM 672 N N . LEU A 1 83 ? 5.014 -13.296 -17.426 1.00 90.56 83 LEU A N 1
ATOM 673 C CA . LEU A 1 83 ? 6.465 -13.160 -17.555 1.00 90.56 83 LEU A CA 1
ATOM 674 C C . LEU A 1 83 ? 7.174 -13.646 -16.289 1.00 90.56 83 LEU A C 1
ATOM 676 O O . LEU A 1 83 ? 6.832 -13.240 -15.179 1.00 90.56 83 LEU A O 1
ATOM 680 N N . GLN A 1 84 ? 8.201 -14.476 -16.459 1.00 95.50 84 GLN A N 1
ATOM 681 C CA . GLN A 1 84 ? 9.072 -14.892 -15.360 1.00 95.50 84 GLN A CA 1
ATOM 682 C C . GLN A 1 84 ? 9.874 -13.693 -14.851 1.00 95.50 84 GLN A C 1
ATOM 684 O O . GLN A 1 84 ? 10.551 -13.021 -15.631 1.00 95.50 84 GLN A O 1
ATOM 689 N N . THR A 1 85 ? 9.784 -13.417 -13.553 1.00 96.19 85 THR A N 1
ATOM 690 C CA . THR A 1 85 ? 10.406 -12.257 -12.913 1.00 96.19 85 THR A CA 1
ATOM 691 C C . THR A 1 85 ? 11.160 -12.669 -11.657 1.00 96.19 85 THR A C 1
ATOM 693 O O . THR A 1 85 ? 10.594 -13.340 -10.802 1.00 96.19 85 THR A O 1
ATOM 696 N N . LEU A 1 86 ? 12.401 -12.218 -11.512 1.00 96.94 86 LEU A N 1
ATOM 697 C CA . LEU A 1 86 ? 13.195 -12.351 -10.292 1.00 96.94 86 LEU A CA 1
ATOM 698 C C . LEU A 1 86 ? 13.446 -10.955 -9.719 1.00 96.94 86 LEU A C 1
ATOM 700 O O . LEU A 1 86 ? 13.958 -10.086 -10.420 1.00 96.94 86 LEU A O 1
ATOM 704 N N . ASP A 1 87 ? 13.090 -10.727 -8.458 1.00 96.81 87 ASP A N 1
ATOM 705 C CA . ASP A 1 87 ? 13.281 -9.431 -7.806 1.00 96.81 87 ASP A CA 1
ATOM 706 C C . ASP A 1 87 ? 14.522 -9.463 -6.899 1.00 96.81 87 ASP A C 1
ATOM 708 O O . ASP A 1 87 ? 14.622 -10.273 -5.975 1.00 96.81 87 ASP A O 1
ATOM 712 N N . LEU A 1 88 ? 15.448 -8.538 -7.140 1.00 96.81 88 LEU A N 1
ATOM 713 C CA . LEU A 1 88 ? 16.686 -8.344 -6.393 1.00 96.81 88 LEU A CA 1
ATOM 714 C C . LEU A 1 88 ? 16.722 -6.958 -5.746 1.00 96.81 88 LEU A C 1
ATOM 716 O O . LEU A 1 88 ? 16.265 -5.964 -6.315 1.00 96.81 88 LEU A O 1
ATOM 720 N N . TYR A 1 89 ? 17.332 -6.884 -4.570 1.00 95.62 89 TYR A N 1
ATOM 721 C CA . TYR A 1 89 ? 17.731 -5.634 -3.933 1.00 95.62 89 TYR A CA 1
ATOM 722 C C . TYR A 1 89 ? 19.228 -5.697 -3.647 1.00 95.62 89 TYR A C 1
ATOM 724 O O . TYR A 1 89 ? 19.741 -6.704 -3.152 1.00 95.62 89 TYR A O 1
ATOM 732 N N . ILE A 1 90 ? 19.925 -4.618 -3.989 1.00 94.69 90 ILE A N 1
ATOM 733 C CA . ILE A 1 90 ? 21.366 -4.494 -3.801 1.00 94.69 90 ILE A CA 1
ATOM 734 C C . ILE A 1 90 ? 21.589 -3.336 -2.847 1.00 94.69 90 ILE A C 1
ATOM 736 O O . ILE A 1 90 ? 21.197 -2.203 -3.124 1.00 94.69 90 ILE A O 1
ATOM 740 N N . GLU A 1 91 ? 22.183 -3.638 -1.701 1.00 92.69 91 GLU A N 1
ATOM 741 C CA . GLU A 1 91 ? 22.440 -2.629 -0.686 1.00 92.69 91 GLU A CA 1
ATOM 742 C C . GLU A 1 91 ? 23.605 -1.740 -1.136 1.00 92.69 91 GLU A C 1
ATOM 744 O O . GLU A 1 91 ? 24.697 -2.265 -1.390 1.00 92.69 91 GLU A O 1
ATOM 749 N N . PRO A 1 92 ? 23.389 -0.417 -1.270 1.00 87.31 92 PRO A N 1
ATOM 750 C CA . PRO A 1 92 ? 24.464 0.493 -1.617 1.00 87.31 92 PRO A CA 1
ATOM 751 C C . PRO A 1 92 ? 25.497 0.498 -0.493 1.00 87.31 92 PRO A C 1
ATOM 753 O O . PRO A 1 92 ? 25.149 0.448 0.689 1.00 87.31 92 PRO A O 1
ATOM 756 N N . ASP A 1 93 ? 26.770 0.571 -0.868 1.00 78.69 93 ASP A N 1
ATOM 757 C CA . ASP A 1 93 ? 27.846 0.704 0.103 1.00 78.69 93 ASP A CA 1
ATOM 758 C C . ASP A 1 93 ? 27.727 2.078 0.769 1.00 78.69 93 ASP A C 1
ATOM 760 O O . ASP A 1 93 ? 27.895 3.116 0.122 1.00 78.69 93 ASP A O 1
ATOM 764 N N . ASN A 1 94 ? 27.334 2.090 2.042 1.00 70.38 94 ASN A N 1
ATOM 765 C CA . ASN A 1 94 ? 27.173 3.319 2.797 1.00 70.38 94 ASN A CA 1
ATOM 766 C C . ASN A 1 94 ? 28.466 3.530 3.598 1.00 70.38 94 ASN A C 1
ATOM 768 O O . ASN A 1 94 ? 28.703 2.794 4.563 1.00 70.38 94 ASN A O 1
ATOM 772 N N . PRO A 1 95 ? 29.314 4.515 3.243 1.00 58.81 95 PRO A N 1
ATOM 773 C CA . PRO A 1 95 ? 30.624 4.693 3.876 1.00 58.81 95 PRO A CA 1
ATOM 774 C C . PRO A 1 95 ? 30.529 5.002 5.379 1.00 58.81 95 PRO A C 1
ATOM 776 O O . PRO A 1 95 ? 31.522 4.951 6.093 1.00 58.81 95 PRO A O 1
ATOM 779 N N . SER A 1 96 ? 29.333 5.306 5.884 1.00 53.66 96 SER A N 1
ATOM 780 C CA . SER A 1 96 ? 29.082 5.659 7.280 1.00 53.66 96 SER A CA 1
ATOM 781 C C . SER A 1 96 ? 28.876 4.460 8.216 1.00 53.66 96 SER A C 1
ATOM 783 O O . SER A 1 96 ? 28.721 4.668 9.416 1.00 53.66 96 SER A O 1
ATOM 785 N N . THR A 1 97 ? 28.833 3.218 7.715 1.00 49.69 97 THR A N 1
ATOM 786 C CA . THR A 1 97 ? 28.551 2.021 8.542 1.00 49.69 97 THR A CA 1
ATOM 787 C C . THR A 1 97 ? 29.753 1.085 8.702 1.00 49.69 97 THR A C 1
ATOM 789 O O . THR A 1 97 ? 29.598 -0.058 9.130 1.00 49.69 97 THR A O 1
ATOM 792 N N . SER A 1 98 ? 30.972 1.552 8.411 1.00 44.66 98 SER A N 1
ATOM 793 C CA . SER A 1 98 ? 32.204 0.805 8.680 1.00 44.66 98 SER A CA 1
ATOM 794 C C . SER A 1 98 ? 32.531 0.788 10.178 1.00 44.66 98 SER A C 1
ATOM 796 O O . SER A 1 98 ? 33.490 1.410 10.615 1.00 44.66 98 SER A O 1
ATOM 798 N N . ASN A 1 99 ? 31.745 0.068 10.973 1.00 44.78 99 ASN A N 1
ATOM 799 C CA . ASN A 1 99 ? 32.162 -0.376 12.295 1.00 44.78 99 ASN A CA 1
ATOM 800 C C . ASN A 1 99 ? 31.848 -1.866 12.445 1.00 44.78 99 ASN A C 1
ATOM 802 O O . ASN A 1 99 ? 30.701 -2.290 12.338 1.00 44.78 99 ASN A O 1
ATOM 806 N N . SER A 1 100 ? 32.900 -2.619 12.773 1.00 42.69 100 SER A N 1
ATOM 807 C CA . SER A 1 100 ? 32.890 -3.996 13.274 1.00 42.69 100 SER A CA 1
ATOM 808 C C . SER A 1 100 ? 32.759 -5.126 12.245 1.00 42.69 100 SER A C 1
ATOM 810 O O . SER A 1 100 ? 31.677 -5.600 11.911 1.00 42.69 100 SER A O 1
ATOM 812 N N . CYS A 1 101 ? 33.909 -5.634 11.800 1.00 36.03 101 CYS A N 1
ATOM 813 C CA . CYS A 1 101 ? 34.387 -6.947 12.252 1.00 36.03 101 CYS A CA 1
ATOM 814 C C . CYS A 1 101 ? 35.853 -7.120 11.826 1.00 36.03 101 CYS A C 1
ATOM 816 O O . CYS A 1 101 ? 36.173 -7.397 10.672 1.00 36.03 101 CYS A O 1
ATOM 818 N N . HIS A 1 102 ? 36.756 -6.927 12.786 1.00 35.78 102 HIS A N 1
ATOM 819 C CA . HIS A 1 102 ? 38.145 -7.343 12.663 1.00 35.78 102 HIS A CA 1
ATOM 820 C C . HIS A 1 102 ? 38.176 -8.869 12.536 1.00 35.78 102 HIS A C 1
ATOM 822 O O . HIS A 1 102 ? 37.868 -9.585 13.485 1.00 35.78 102 HIS A O 1
ATOM 828 N N . SER A 1 103 ? 38.530 -9.364 11.353 1.00 34.53 103 SER A N 1
ATOM 829 C CA . SER A 1 103 ? 38.942 -10.751 11.165 1.00 34.53 103 SER A CA 1
ATOM 830 C C . SER A 1 103 ? 40.425 -10.839 11.510 1.00 34.53 103 SER A C 1
ATOM 832 O O . SER A 1 103 ? 41.281 -10.705 10.639 1.00 34.53 103 SER A O 1
ATOM 834 N N . SER A 1 104 ? 40.734 -11.006 12.794 1.00 36.28 104 SER A N 1
ATOM 835 C CA . SER A 1 104 ? 42.096 -11.290 13.244 1.00 36.28 104 SER A CA 1
ATOM 836 C C . SER A 1 104 ? 42.421 -12.755 12.961 1.00 36.28 104 SER A C 1
ATOM 838 O O . SER A 1 104 ? 41.894 -13.664 13.597 1.00 36.28 104 SER A O 1
ATOM 840 N N . THR A 1 105 ? 43.290 -12.981 11.983 1.00 42.47 105 THR A N 1
ATOM 841 C CA . THR A 1 105 ? 44.002 -14.245 11.766 1.00 42.47 105 THR A CA 1
ATOM 842 C C . THR A 1 105 ? 44.951 -14.523 12.941 1.00 42.47 105 THR A C 1
ATOM 844 O O . THR A 1 105 ? 45.701 -13.612 13.299 1.00 42.47 105 THR A O 1
ATOM 847 N N . PRO A 1 106 ? 45.016 -15.739 13.516 1.00 49.00 106 PRO A N 1
ATOM 848 C CA . PRO A 1 106 ? 46.093 -16.086 14.432 1.00 49.00 106 PRO A CA 1
ATOM 849 C C . PRO A 1 106 ? 47.290 -16.599 13.625 1.00 49.00 106 PRO A C 1
ATOM 851 O O . PRO A 1 106 ? 47.216 -17.648 12.988 1.00 49.00 106 PRO A O 1
ATOM 854 N N . PHE A 1 107 ? 48.399 -15.861 13.653 1.00 38.19 107 PHE A N 1
ATOM 855 C CA . PHE A 1 107 ? 49.703 -16.397 13.274 1.00 38.19 107 PHE A CA 1
ATOM 856 C C . PHE A 1 107 ? 50.422 -16.833 14.551 1.00 38.19 107 PHE A C 1
ATOM 858 O O . PHE A 1 107 ? 50.612 -16.042 15.475 1.00 38.19 107 PHE A O 1
ATOM 865 N N . SER A 1 108 ? 50.776 -18.112 14.611 1.00 40.25 108 SER A N 1
ATOM 866 C CA . SER A 1 108 ? 51.605 -18.697 15.656 1.00 40.25 108 SER A CA 1
ATOM 867 C C . SER A 1 108 ? 53.030 -18.158 15.567 1.00 40.25 108 SER A C 1
ATOM 869 O O . SER A 1 108 ? 53.661 -18.302 14.525 1.00 40.25 108 SER A O 1
ATOM 871 N N . THR A 1 109 ? 53.571 -17.646 16.674 1.00 37.25 109 THR A N 1
ATOM 872 C CA . THR A 1 109 ? 54.991 -17.855 16.989 1.00 37.25 109 THR A CA 1
ATOM 873 C C . THR A 1 109 ? 55.205 -17.876 18.501 1.00 37.25 109 THR A C 1
ATOM 875 O O . THR A 1 109 ? 54.659 -17.074 19.250 1.00 37.25 109 THR A O 1
ATOM 878 N N . THR A 1 110 ? 55.962 -18.884 18.898 1.00 41.88 110 THR A N 1
ATOM 879 C CA . THR A 1 110 ? 56.439 -19.315 20.213 1.00 41.88 110 THR A CA 1
ATOM 880 C C . THR A 1 110 ? 57.345 -18.305 20.923 1.00 41.88 110 THR A C 1
ATOM 882 O O . THR A 1 110 ? 58.188 -17.726 20.248 1.00 41.88 110 THR A O 1
ATOM 885 N N . SER A 1 111 ? 57.230 -18.200 22.259 1.00 38.66 111 SER A N 1
ATOM 886 C CA . SER A 1 111 ? 58.264 -18.537 23.277 1.00 38.66 111 SER A CA 1
ATOM 887 C C . SER A 1 111 ? 58.181 -17.659 24.548 1.00 38.66 111 SER A C 1
ATOM 889 O O . SER A 1 111 ? 58.599 -16.509 24.515 1.00 38.66 111 SER A O 1
ATOM 891 N N . ASP A 1 112 ? 57.634 -18.247 25.622 1.00 38.41 112 ASP A N 1
ATOM 892 C CA . ASP A 1 112 ? 58.050 -18.287 27.047 1.00 38.41 112 ASP A CA 1
ATOM 893 C C . ASP A 1 112 ? 58.518 -17.055 27.894 1.00 38.41 112 ASP A C 1
ATOM 895 O O . ASP A 1 112 ? 58.945 -16.037 27.360 1.00 38.41 112 ASP A O 1
ATOM 899 N N . PRO A 1 113 ? 58.394 -17.143 29.254 1.00 59.22 113 PRO A N 1
ATOM 900 C CA . PRO A 1 113 ? 58.202 -16.041 30.234 1.00 59.22 113 PRO A CA 1
ATOM 901 C C . PRO A 1 113 ? 59.472 -15.838 31.128 1.00 59.22 113 PRO A C 1
ATOM 903 O O . PRO A 1 113 ? 60.545 -16.197 30.644 1.00 59.22 113 PRO A O 1
ATOM 906 N N . PRO A 1 114 ? 59.472 -15.377 32.420 1.00 59.19 114 PRO A N 1
ATOM 907 C CA . PRO A 1 114 ? 58.456 -14.769 33.318 1.00 59.19 114 PRO A CA 1
ATOM 908 C C . PRO A 1 114 ? 58.949 -13.538 34.140 1.00 59.19 114 PRO A C 1
ATOM 910 O O . PRO A 1 114 ? 60.134 -13.230 34.148 1.00 59.19 114 PRO A O 1
ATOM 913 N N . ALA A 1 115 ? 58.065 -12.882 34.914 1.00 35.94 115 ALA A N 1
ATOM 914 C CA . ALA A 1 115 ? 58.322 -12.521 36.327 1.00 35.94 115 ALA A CA 1
ATOM 915 C C . ALA A 1 115 ? 57.145 -11.778 36.994 1.00 35.94 115 ALA A C 1
ATOM 917 O O . ALA A 1 115 ? 56.505 -10.904 36.416 1.00 35.94 115 ALA A O 1
ATOM 918 N N . SER A 1 116 ? 56.916 -12.165 38.247 1.00 43.94 116 SER A N 1
ATOM 919 C CA . SER A 1 116 ? 55.910 -11.728 39.214 1.00 43.94 116 SER A CA 1
ATOM 920 C C . SER A 1 116 ? 55.980 -10.251 39.618 1.00 43.94 116 SER A C 1
ATOM 922 O O . SER A 1 116 ? 57.053 -9.658 39.674 1.00 43.94 116 SER A O 1
ATOM 924 N N . GLY A 1 117 ? 54.840 -9.705 40.052 1.00 36.62 117 GLY A N 1
ATOM 925 C CA . GLY A 1 117 ? 54.774 -8.418 40.746 1.00 36.62 117 GLY A CA 1
ATOM 926 C C . GLY A 1 117 ? 53.369 -8.094 41.246 1.00 36.62 117 GLY A C 1
ATOM 927 O O . GLY A 1 117 ? 52.609 -7.400 40.583 1.00 36.62 117 GLY A O 1
ATOM 928 N N . THR A 1 118 ? 53.016 -8.619 42.417 1.00 45.03 118 THR A N 1
ATOM 929 C CA . THR A 1 118 ? 51.860 -8.209 43.228 1.00 45.03 118 THR A CA 1
ATOM 930 C C . THR A 1 118 ? 52.027 -6.782 43.743 1.00 45.03 118 THR A C 1
ATOM 932 O O . THR A 1 118 ? 52.993 -6.550 44.461 1.00 45.03 118 THR A O 1
ATOM 935 N N . PHE A 1 119 ? 51.049 -5.896 43.521 1.00 41.38 119 PHE A N 1
ATOM 936 C CA . PHE A 1 119 ? 50.764 -4.783 44.435 1.00 41.38 119 PHE A CA 1
ATOM 937 C C . PHE A 1 119 ? 49.260 -4.509 44.520 1.00 41.38 119 PHE A C 1
ATOM 939 O O . PHE A 1 119 ? 48.572 -4.268 43.533 1.00 41.38 119 PHE A O 1
ATOM 946 N N . THR A 1 120 ? 48.783 -4.603 45.754 1.00 39.88 120 THR A N 1
ATOM 947 C CA . THR A 1 120 ? 47.485 -4.209 46.295 1.00 39.88 120 THR A CA 1
ATOM 948 C C . THR A 1 120 ? 47.341 -2.683 46.320 1.00 39.88 120 THR A C 1
ATOM 950 O O . THR A 1 120 ? 48.357 -1.992 46.301 1.00 39.88 120 THR A O 1
ATOM 953 N N . CYS A 1 121 ? 46.095 -2.208 46.460 1.00 33.66 121 CYS A N 1
ATOM 954 C CA . CYS A 1 121 ? 45.590 -0.957 47.074 1.00 33.66 121 CYS A CA 1
ATOM 955 C C . CYS A 1 121 ? 44.556 -0.313 46.134 1.00 33.66 121 CYS A C 1
ATOM 957 O O . CYS A 1 121 ? 44.808 -0.233 44.942 1.00 33.66 121 CYS A O 1
ATOM 959 N N . ALA A 1 122 ? 43.428 0.268 46.526 1.00 37.47 122 ALA A N 1
ATOM 960 C CA . ALA A 1 122 ? 42.612 0.374 47.735 1.00 37.47 122 ALA A CA 1
ATOM 961 C C . ALA A 1 122 ? 41.538 1.426 47.362 1.00 37.47 122 ALA A C 1
ATOM 963 O O . ALA A 1 122 ? 41.910 2.397 46.713 1.00 37.47 122 ALA A O 1
ATOM 964 N N . SER A 1 123 ? 40.282 1.229 47.801 1.00 36.56 123 SER A N 1
ATOM 965 C CA . SER A 1 123 ? 39.278 2.252 48.205 1.00 36.56 123 SER A CA 1
ATOM 966 C C . SER A 1 123 ? 38.904 3.372 47.195 1.00 36.56 123 SER A C 1
ATOM 968 O O . SER A 1 123 ? 39.758 3.952 46.554 1.00 36.56 123 SER A O 1
ATOM 970 N N . SER A 1 124 ? 37.687 3.889 47.016 1.00 48.00 124 SER A N 1
ATOM 971 C CA . SER A 1 124 ? 36.371 3.851 47.671 1.00 48.00 124 SER A CA 1
ATOM 972 C C . SER A 1 124 ? 35.425 4.783 46.839 1.00 48.00 124 SER A C 1
ATOM 974 O O . SER A 1 124 ? 35.886 5.326 45.832 1.00 48.00 124 SER A O 1
ATOM 976 N N . PRO A 1 125 ? 34.131 4.959 47.197 1.00 58.75 125 PRO A N 1
ATOM 977 C CA . PRO A 1 125 ? 33.020 5.367 46.310 1.00 58.75 125 PRO A CA 1
ATOM 978 C C . PRO A 1 125 ? 32.805 6.906 46.249 1.00 58.75 125 PRO A C 1
ATOM 980 O O . PRO A 1 125 ? 33.548 7.643 46.886 1.00 58.75 125 PRO A O 1
ATOM 983 N N . ASP A 1 126 ? 31.929 7.494 45.416 1.00 46.62 126 ASP A N 1
ATOM 984 C CA . ASP A 1 126 ? 30.469 7.605 45.631 1.00 46.62 126 ASP A CA 1
ATOM 985 C C . ASP A 1 126 ? 29.738 8.395 44.496 1.00 46.62 126 ASP A C 1
ATOM 987 O O . ASP A 1 126 ? 30.394 8.943 43.604 1.00 46.62 126 ASP A O 1
ATOM 991 N N . PRO A 1 127 ? 28.382 8.443 44.507 1.00 57.62 127 PRO A N 1
ATOM 992 C CA . PRO A 1 127 ? 27.501 8.780 43.384 1.00 57.62 127 PRO A CA 1
ATOM 993 C C . PRO A 1 127 ? 26.929 10.208 43.437 1.00 57.62 127 PRO A C 1
ATOM 995 O O . PRO A 1 127 ? 26.865 10.825 44.496 1.00 57.62 127 PRO A O 1
ATOM 998 N N . PHE A 1 128 ? 26.356 10.681 42.323 1.00 40.50 128 PHE A N 1
ATOM 999 C CA . PHE A 1 128 ? 25.414 11.805 42.352 1.00 40.50 128 PHE A CA 1
ATOM 1000 C C . PHE A 1 128 ? 24.125 11.477 41.602 1.00 40.50 128 PHE A C 1
ATOM 1002 O O . PHE A 1 128 ? 24.084 11.326 40.383 1.00 40.50 128 PHE A O 1
ATOM 1009 N N . SER A 1 129 ? 23.073 11.373 42.408 1.00 40.44 129 SER A N 1
ATOM 1010 C CA . SER A 1 129 ? 21.668 11.448 42.040 1.00 40.44 129 SER A CA 1
ATOM 1011 C C . SER A 1 129 ? 21.278 12.919 41.880 1.00 40.44 129 SER A C 1
ATOM 1013 O O . SER A 1 129 ? 21.642 13.741 42.720 1.00 40.44 129 SER A O 1
ATOM 1015 N N . VAL A 1 130 ? 20.509 13.253 40.843 1.00 46.59 130 VAL A N 1
ATOM 1016 C CA . VAL A 1 130 ? 19.741 14.505 40.783 1.00 46.59 130 VAL A CA 1
ATOM 1017 C C . VAL A 1 130 ? 18.362 14.215 40.207 1.00 46.59 130 VAL A C 1
ATOM 1019 O O . VAL A 1 130 ? 18.174 14.017 39.011 1.00 46.59 130 VAL A O 1
ATOM 1022 N N . THR A 1 131 ? 17.400 14.175 41.120 1.00 43.09 131 THR A N 1
ATOM 1023 C CA . THR A 1 131 ? 15.965 14.323 40.898 1.00 43.09 131 THR A CA 1
ATOM 1024 C C . THR A 1 131 ? 15.625 15.795 40.676 1.00 43.09 131 THR A C 1
ATOM 1026 O O . THR A 1 131 ? 16.051 16.630 41.473 1.00 43.09 131 THR A O 1
ATOM 1029 N N . VAL A 1 132 ? 14.787 16.104 39.686 1.00 53.59 132 VAL A N 1
ATOM 1030 C CA . VAL A 1 132 ? 13.965 17.325 39.682 1.00 53.59 132 VAL A CA 1
ATOM 1031 C C . VAL A 1 132 ? 12.556 17.023 39.183 1.00 53.59 132 VAL A C 1
ATOM 1033 O O . VAL A 1 132 ? 12.330 16.136 38.363 1.00 53.59 132 VAL A O 1
ATOM 1036 N N . ASP A 1 133 ? 11.641 17.761 39.791 1.00 32.22 133 ASP A N 1
ATOM 1037 C CA . ASP A 1 133 ? 10.232 17.503 40.026 1.00 32.22 133 ASP A CA 1
ATOM 1038 C C . ASP A 1 133 ? 9.307 18.268 39.054 1.00 32.22 133 ASP A C 1
ATOM 1040 O O . ASP A 1 133 ? 9.652 19.324 38.531 1.00 32.22 133 ASP A O 1
ATOM 1044 N N . SER A 1 134 ? 8.140 17.656 38.845 1.00 47.50 134 SER A N 1
ATOM 1045 C CA . SER A 1 134 ? 6.797 18.127 38.475 1.00 47.50 134 SER A CA 1
ATOM 1046 C C . SER A 1 134 ? 6.524 19.478 37.790 1.00 47.50 134 SER A C 1
ATOM 1048 O O . SER A 1 134 ? 6.787 20.555 38.312 1.00 47.50 134 SER A O 1
ATOM 1050 N N . GLY A 1 135 ? 5.666 19.385 36.759 1.00 35.97 135 GLY A N 1
ATOM 1051 C CA . GLY A 1 135 ? 4.388 20.116 36.762 1.00 35.97 135 GLY A CA 1
ATOM 1052 C C . GLY A 1 135 ? 3.983 20.804 35.453 1.00 35.97 135 GLY A C 1
ATOM 1053 O O . GLY A 1 135 ? 4.461 21.899 35.182 1.00 35.97 135 GLY A O 1
ATOM 1054 N N . SER A 1 136 ? 3.040 20.217 34.691 1.00 40.06 136 SER A N 1
ATOM 1055 C CA . SER A 1 136 ? 1.918 20.895 33.983 1.00 40.06 136 SER A CA 1
ATOM 1056 C C . SER A 1 136 ? 1.127 19.905 33.098 1.00 40.06 136 SER A C 1
ATOM 1058 O O . SER A 1 136 ? 1.713 19.050 32.444 1.00 40.06 136 SER A O 1
ATOM 1060 N N . GLY A 1 137 ? -0.212 19.985 33.135 1.00 38.59 137 GLY A N 1
ATOM 1061 C CA . GLY A 1 137 ? -1.169 18.939 32.722 1.00 38.59 137 GLY A CA 1
ATOM 1062 C C . GLY A 1 137 ? -1.283 18.586 31.223 1.00 38.59 137 GLY A C 1
ATOM 1063 O O . GLY A 1 137 ? -0.693 19.245 30.367 1.00 38.59 137 GLY A O 1
ATOM 1064 N N . PRO A 1 138 ? -2.072 17.545 30.872 1.00 40.97 138 PRO A N 1
ATOM 1065 C CA . PRO A 1 138 ? -2.129 17.027 29.510 1.00 40.97 138 PRO A CA 1
ATOM 1066 C C . PRO A 1 138 ? -3.085 17.855 28.642 1.00 40.97 138 PRO A C 1
ATOM 1068 O O . PRO A 1 138 ? -4.279 17.580 28.537 1.00 40.97 138 PRO A O 1
ATOM 1071 N N . THR A 1 139 ? -2.540 18.867 27.971 1.00 39.62 139 THR A N 1
ATOM 1072 C CA . THR A 1 139 ? -3.107 19.372 26.716 1.00 39.62 139 THR A CA 1
ATOM 1073 C C . THR A 1 139 ? -2.799 18.355 25.617 1.00 39.62 139 THR A C 1
ATOM 1075 O O . THR A 1 139 ? -1.642 17.984 25.427 1.00 39.62 139 THR A O 1
ATOM 1078 N N . LEU A 1 140 ? -3.820 17.903 24.878 1.00 47.28 140 LEU A N 1
ATOM 1079 C CA . LEU A 1 140 ? -3.675 17.083 23.667 1.00 47.28 140 LEU A CA 1
ATOM 1080 C C . LEU A 1 140 ? -3.088 17.931 22.522 1.00 47.28 140 LEU A C 1
ATOM 1082 O O . LEU A 1 140 ? -3.756 18.244 21.541 1.00 47.28 140 LEU A O 1
ATOM 1086 N N . GLY A 1 141 ? -1.837 18.356 22.680 1.00 34.16 141 GLY A N 1
ATOM 1087 C CA . GLY A 1 141 ? -1.053 19.029 21.656 1.00 34.16 141 GLY A CA 1
ATOM 1088 C C . GLY A 1 141 ? -0.328 17.989 20.814 1.00 34.16 141 GLY A C 1
ATOM 1089 O O . GLY A 1 141 ? 0.702 17.462 21.226 1.00 34.16 141 GLY A O 1
ATOM 1090 N N . PHE A 1 142 ? -0.862 17.681 19.633 1.00 48.38 142 PHE A N 1
ATOM 1091 C CA . PHE A 1 142 ? -0.162 16.874 18.635 1.00 48.38 142 PHE A CA 1
ATOM 1092 C C . PHE A 1 142 ? 0.911 17.729 17.955 1.00 48.38 142 PHE A C 1
ATOM 1094 O O . PHE A 1 142 ? 0.663 18.409 16.961 1.00 48.38 142 PHE A O 1
ATOM 1101 N N . GLY A 1 143 ? 2.113 17.711 18.531 1.00 34.16 143 GLY A N 1
ATOM 1102 C CA . GLY A 1 143 ? 3.328 18.178 17.878 1.00 34.16 143 GLY A CA 1
ATOM 1103 C C . GLY A 1 143 ? 3.715 17.223 16.750 1.00 34.16 143 GLY A C 1
ATOM 1104 O O . GLY A 1 143 ? 3.864 16.021 16.956 1.00 34.16 143 GLY A O 1
ATOM 1105 N N . SER A 1 144 ? 3.841 17.775 15.548 1.00 51.47 144 SER A N 1
ATOM 1106 C CA . SER A 1 144 ? 4.292 17.082 14.346 1.00 51.47 144 SER A CA 1
ATOM 1107 C C . SER A 1 144 ? 5.751 16.637 14.502 1.00 51.47 144 SER A C 1
ATOM 1109 O O . SER A 1 144 ? 6.617 17.473 14.750 1.00 51.47 144 SER A O 1
ATOM 1111 N N . GLY A 1 145 ? 6.017 15.336 14.331 1.00 41.72 145 GLY A N 1
ATOM 1112 C CA . GLY A 1 145 ? 7.371 14.799 14.148 1.00 41.72 145 GLY A CA 1
ATOM 1113 C C . GLY A 1 145 ? 7.881 13.851 15.237 1.00 41.72 145 GLY A C 1
ATOM 1114 O O . GLY A 1 145 ? 8.886 14.141 15.868 1.00 41.72 145 GLY A O 1
ATOM 1115 N N . SER A 1 146 ? 7.248 12.692 15.438 1.00 38.44 146 SER A N 1
ATOM 1116 C CA . SER A 1 146 ? 7.927 11.504 15.986 1.00 38.44 146 SER A CA 1
ATOM 1117 C C . SER A 1 146 ? 7.107 10.250 15.684 1.00 38.44 146 SER A C 1
ATOM 1119 O O . SER A 1 146 ? 5.896 10.230 15.882 1.00 38.44 146 SER A O 1
ATOM 1121 N N . SER A 1 147 ? 7.758 9.201 15.186 1.00 48.84 147 SER A N 1
ATOM 1122 C CA . SER A 1 147 ? 7.159 7.914 14.805 1.00 48.84 147 SER A CA 1
ATOM 1123 C C . SER A 1 147 ? 6.763 7.025 15.994 1.00 48.84 147 SER A C 1
ATOM 1125 O O . SER A 1 147 ? 6.369 5.877 15.794 1.00 48.84 147 SER A O 1
ATOM 1127 N N . SER A 1 148 ? 6.832 7.526 17.231 1.00 49.72 148 SER A N 1
ATOM 1128 C CA . SER A 1 148 ? 6.306 6.826 18.401 1.00 49.72 148 SER A CA 1
ATOM 1129 C C . SER A 1 148 ? 4.820 7.137 18.574 1.00 49.72 148 SER A C 1
ATOM 1131 O O . SER A 1 148 ? 4.450 8.245 18.971 1.00 49.72 148 SER A O 1
ATOM 1133 N N . VAL A 1 149 ? 3.960 6.160 18.290 1.00 58.25 149 VAL A N 1
ATOM 1134 C CA . VAL A 1 149 ? 2.525 6.242 18.592 1.00 58.25 149 VAL A CA 1
ATOM 1135 C C . VAL A 1 149 ? 2.376 6.568 20.081 1.00 58.25 149 VAL A C 1
ATOM 1137 O O . VAL A 1 149 ? 2.915 5.853 20.924 1.00 58.25 149 VAL A O 1
ATOM 1140 N N . ASN A 1 150 ? 1.701 7.671 20.409 1.00 70.06 150 ASN A N 1
ATOM 1141 C CA . ASN A 1 150 ? 1.492 8.087 21.795 1.00 70.06 150 ASN A CA 1
ATOM 1142 C C . ASN A 1 150 ? 0.877 6.903 22.580 1.00 70.06 150 ASN A C 1
ATOM 1144 O O . ASN A 1 150 ? -0.130 6.354 22.123 1.00 70.06 150 ASN A O 1
ATOM 1148 N N . PRO A 1 151 ? 1.443 6.475 23.725 1.00 74.69 151 PRO A N 1
ATOM 1149 C CA . PRO A 1 151 ? 0.992 5.278 24.447 1.00 74.69 151 PRO A CA 1
ATOM 1150 C C . PRO A 1 151 ? -0.500 5.322 24.812 1.00 74.69 151 PRO A C 1
ATOM 1152 O O . PRO A 1 151 ? -1.170 4.290 24.845 1.00 74.69 151 PRO A O 1
ATOM 1155 N N . HIS A 1 152 ? -1.055 6.523 25.000 1.00 75.94 152 HIS A N 1
ATOM 1156 C CA . HIS A 1 152 ? -2.485 6.717 25.223 1.00 75.94 152 HIS A CA 1
ATOM 1157 C C . HIS A 1 152 ? -3.335 6.375 23.984 1.00 75.94 152 HIS A C 1
ATOM 1159 O O . HIS A 1 152 ? -4.404 5.777 24.107 1.00 75.94 152 HIS A O 1
ATOM 1165 N N . LEU A 1 153 ? -2.857 6.705 22.779 1.00 80.44 153 LEU A N 1
ATOM 1166 C CA . LEU A 1 153 ? -3.525 6.331 21.530 1.00 80.44 153 LEU A CA 1
ATOM 1167 C C . LEU A 1 153 ? -3.501 4.819 21.314 1.00 80.44 153 LEU A C 1
ATOM 1169 O O . LEU A 1 153 ? -4.520 4.246 20.944 1.00 80.44 153 LEU A O 1
ATOM 1173 N N . ALA A 1 154 ? -2.373 4.162 21.589 1.00 81.94 154 ALA A N 1
ATOM 1174 C CA . ALA A 1 154 ? -2.262 2.711 21.451 1.00 81.94 154 ALA A CA 1
ATOM 1175 C C . ALA A 1 154 ? -3.272 1.968 22.349 1.00 81.94 154 ALA A C 1
ATOM 1177 O O . ALA A 1 154 ? -3.900 1.002 21.911 1.00 81.94 154 ALA A O 1
ATOM 1178 N N . ALA A 1 155 ? -3.497 2.459 23.573 1.00 85.25 155 ALA A N 1
ATOM 1179 C CA . ALA A 1 155 ? -4.513 1.916 24.473 1.00 85.25 155 ALA A CA 1
ATOM 1180 C C . ALA A 1 155 ? -5.944 2.104 23.936 1.00 85.25 155 ALA A C 1
ATOM 1182 O O . ALA A 1 155 ? -6.766 1.195 24.054 1.00 85.25 155 ALA A O 1
ATOM 1183 N N . ILE A 1 156 ? -6.244 3.255 23.320 1.00 87.31 156 ILE A N 1
ATOM 1184 C CA . ILE A 1 156 ? -7.539 3.507 22.666 1.00 87.31 156 ILE A CA 1
ATOM 1185 C C . ILE A 1 156 ? -7.737 2.556 21.481 1.00 87.31 156 ILE A C 1
ATOM 1187 O O . ILE A 1 156 ? -8.775 1.906 21.397 1.00 87.31 156 ILE A O 1
ATOM 1191 N N . LEU A 1 157 ? -6.739 2.425 20.604 1.00 89.00 157 LEU A N 1
ATOM 1192 C CA . LEU A 1 157 ? -6.804 1.547 19.430 1.00 89.00 157 LEU A CA 1
ATOM 1193 C C . LEU A 1 157 ? -6.998 0.085 19.825 1.00 89.00 157 LEU A C 1
ATOM 1195 O O . LEU A 1 157 ? -7.841 -0.597 19.251 1.00 89.00 157 LEU A O 1
ATOM 1199 N N . THR A 1 158 ? -6.292 -0.364 20.865 1.00 89.88 158 THR A N 1
ATOM 1200 C CA . THR A 1 158 ? -6.436 -1.723 21.403 1.00 89.88 158 THR A CA 1
ATOM 1201 C C . THR A 1 158 ? -7.856 -1.972 21.911 1.00 89.88 158 THR A C 1
ATOM 1203 O O . THR A 1 158 ? -8.433 -3.015 21.622 1.00 89.88 158 THR A O 1
ATOM 1206 N N . LYS A 1 159 ? -8.458 -1.009 22.625 1.00 88.81 159 LYS A N 1
ATOM 1207 C CA . LYS A 1 159 ? -9.846 -1.123 23.108 1.00 88.81 159 LYS A CA 1
ATOM 1208 C C . LYS A 1 159 ? -10.873 -1.135 21.978 1.00 88.81 159 LYS A C 1
ATOM 1210 O O . LYS A 1 159 ? -11.886 -1.810 22.100 1.00 88.81 159 LYS A O 1
ATOM 1215 N N . LEU A 1 160 ? -10.617 -0.383 20.910 1.00 90.25 160 LEU A N 1
ATOM 1216 C CA . LEU A 1 160 ? -11.478 -0.330 19.728 1.00 90.25 160 LEU A CA 1
ATOM 1217 C C . LEU A 1 160 ? -11.229 -1.495 18.754 1.00 90.25 160 LEU A C 1
ATOM 1219 O O . LEU A 1 160 ? -11.920 -1.586 17.747 1.00 90.25 160 LEU A O 1
ATOM 1223 N N . GLY A 1 161 ? -10.248 -2.366 19.023 1.00 89.50 161 GLY A N 1
ATOM 1224 C CA . GLY A 1 161 ? -9.887 -3.479 18.140 1.00 89.50 161 GLY A CA 1
ATOM 1225 C C . G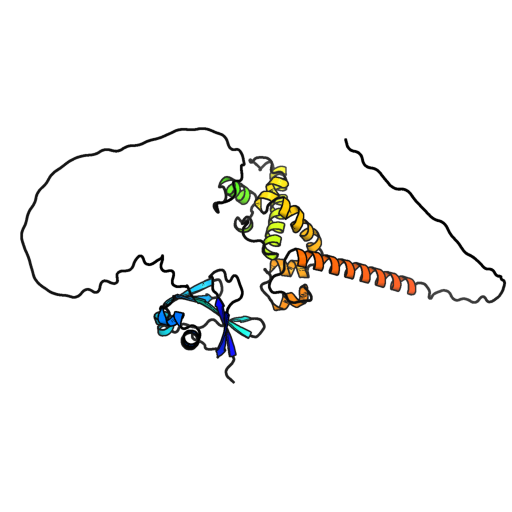LY A 1 161 ? -9.238 -3.044 16.822 1.00 89.50 161 GLY A C 1
ATOM 1226 O O . GLY A 1 161 ? -9.212 -3.814 15.867 1.00 89.50 161 GLY A O 1
ATOM 1227 N N . VAL A 1 162 ? -8.715 -1.817 16.747 1.00 90.38 162 VAL A N 1
ATOM 1228 C CA . VAL A 1 162 ? -8.142 -1.257 15.520 1.00 90.38 162 VAL A CA 1
ATOM 1229 C C . VAL A 1 162 ? -6.658 -1.624 15.416 1.00 90.38 162 VAL A C 1
ATOM 1231 O O . VAL A 1 162 ? -5.882 -1.302 16.322 1.00 90.38 162 VAL A O 1
ATOM 1234 N N . PRO A 1 163 ? -6.211 -2.231 14.303 1.00 87.94 163 PRO A N 1
ATOM 1235 C CA . PRO A 1 163 ? -4.799 -2.515 14.092 1.00 87.94 163 PRO A CA 1
ATOM 1236 C C . PRO A 1 163 ? -3.938 -1.243 14.037 1.00 87.94 163 PRO A C 1
ATOM 1238 O O . PRO A 1 163 ? -4.171 -0.347 13.227 1.00 87.94 163 PRO A O 1
ATOM 1241 N N . VAL A 1 164 ? -2.874 -1.198 14.845 1.00 87.00 164 VAL A N 1
ATOM 1242 C CA . VAL A 1 164 ? -1.973 -0.030 14.973 1.00 87.00 164 VAL A CA 1
ATOM 1243 C C . VAL A 1 164 ? -1.300 0.356 13.648 1.00 87.00 164 VAL A C 1
ATOM 1245 O O . VAL A 1 164 ? -0.992 1.519 13.415 1.00 87.00 164 VAL A O 1
ATOM 1248 N N . HIS A 1 165 ? -1.091 -0.589 12.730 1.00 84.81 165 HIS A N 1
ATOM 1249 C CA . HIS A 1 165 ? -0.483 -0.279 11.433 1.00 84.81 165 HIS A CA 1
ATOM 1250 C C . HIS A 1 165 ? -1.376 0.612 10.549 1.00 84.81 165 HIS A C 1
ATOM 1252 O O . HIS A 1 165 ? -0.855 1.360 9.721 1.00 84.81 165 HIS A O 1
ATOM 1258 N N . LEU A 1 166 ? -2.701 0.598 10.755 1.00 87.88 166 LEU A N 1
ATOM 1259 C CA . LEU A 1 166 ? -3.634 1.454 10.019 1.00 87.88 166 LEU A CA 1
ATOM 1260 C C . LEU A 1 166 ? -3.560 2.921 10.461 1.00 87.88 166 LEU A C 1
ATOM 1262 O O . LEU A 1 166 ? -3.980 3.796 9.714 1.00 87.88 166 LEU A O 1
ATOM 1266 N N . THR A 1 167 ? -2.976 3.234 11.618 1.00 86.25 167 THR A N 1
ATOM 1267 C CA . THR A 1 167 ? -2.853 4.624 12.095 1.00 86.25 167 THR A CA 1
ATOM 1268 C C . THR A 1 167 ? -1.578 5.317 11.619 1.00 86.25 167 THR A C 1
ATOM 1270 O O . THR A 1 167 ? -1.261 6.427 12.040 1.00 86.25 167 THR A O 1
ATOM 1273 N N . SER A 1 168 ? -0.801 4.677 10.742 1.00 86.62 168 SER A N 1
ATOM 1274 C CA . SER A 1 168 ? 0.391 5.294 10.164 1.00 86.62 168 SER A CA 1
ATOM 1275 C C . SER A 1 168 ? 0.012 6.423 9.204 1.00 86.62 168 SER A C 1
ATOM 1277 O O . SER A 1 168 ? -0.604 6.188 8.166 1.00 86.62 168 SER A O 1
ATOM 1279 N N . HIS A 1 169 ? 0.439 7.654 9.490 1.00 83.00 169 HIS A N 1
ATOM 1280 C CA . HIS A 1 169 ? 0.205 8.819 8.623 1.00 83.00 169 HIS A CA 1
ATOM 1281 C C . HIS A 1 169 ? 1.137 8.889 7.402 1.00 83.00 169 HIS A C 1
ATOM 1283 O O . HIS A 1 169 ? 1.009 9.797 6.586 1.00 83.00 169 HIS A O 1
ATOM 1289 N N . ASN A 1 170 ? 2.077 7.951 7.261 1.00 80.94 170 ASN A N 1
ATOM 1290 C CA . ASN A 1 170 ? 3.080 7.993 6.193 1.00 80.94 170 ASN A CA 1
ATOM 1291 C C . ASN A 1 170 ? 2.633 7.295 4.903 1.00 80.94 170 ASN A C 1
ATOM 1293 O O . ASN A 1 170 ? 3.306 7.432 3.883 1.00 80.94 170 ASN A O 1
ATOM 1297 N N . ASP A 1 171 ? 1.519 6.561 4.935 1.00 80.75 171 ASP A N 1
ATOM 1298 C CA . ASP A 1 171 ? 0.986 5.870 3.764 1.00 80.75 171 ASP A CA 1
ATOM 1299 C C . ASP A 1 171 ? -0.337 6.491 3.298 1.00 80.75 171 ASP A C 1
ATOM 1301 O O . ASP A 1 171 ? -1.343 6.499 4.019 1.00 80.75 171 ASP A O 1
ATOM 1305 N N . TRP A 1 172 ? -0.293 7.016 2.074 1.00 83.50 172 TRP A N 1
ATOM 1306 C CA . TRP A 1 172 ? -1.389 7.679 1.366 1.00 83.50 172 TRP A CA 1
ATOM 1307 C C . TRP A 1 172 ? -1.776 6.935 0.082 1.00 83.50 172 TRP A C 1
ATOM 1309 O O . TRP A 1 172 ? -2.421 7.507 -0.799 1.00 83.50 172 TRP A O 1
ATOM 1319 N N . GLY A 1 173 ? -1.368 5.668 -0.054 1.00 89.75 173 GLY A N 1
ATOM 1320 C CA . GLY A 1 173 ? -1.845 4.798 -1.121 1.00 89.75 173 GLY A CA 1
ATOM 1321 C C . GLY A 1 173 ? -3.368 4.666 -1.075 1.00 89.75 173 GLY A C 1
ATOM 1322 O O . GLY A 1 173 ? -3.973 4.692 0.000 1.00 89.75 173 GLY A O 1
ATOM 1323 N N . LEU A 1 174 ? -4.005 4.535 -2.242 1.00 92.25 174 LEU A N 1
ATOM 1324 C CA . LEU A 1 174 ? -5.466 4.476 -2.336 1.00 92.25 174 LEU A CA 1
ATOM 1325 C C . LEU A 1 174 ? -6.033 3.270 -1.567 1.00 92.25 174 LEU A C 1
ATOM 1327 O O . LEU A 1 174 ? -6.983 3.424 -0.804 1.00 92.25 174 LEU A O 1
ATOM 1331 N N . CYS A 1 175 ? -5.388 2.106 -1.692 1.00 91.44 175 CYS A N 1
ATOM 1332 C CA . CYS A 1 175 ? -5.758 0.881 -0.980 1.00 91.44 175 CYS A CA 1
ATOM 1333 C C . CYS A 1 175 ? -5.576 1.026 0.536 1.00 91.44 175 CYS A C 1
ATOM 1335 O O . CYS A 1 175 ? -6.495 0.747 1.300 1.00 91.44 175 CYS A O 1
ATOM 1337 N N . THR A 1 176 ? -4.436 1.561 0.988 1.00 91.75 176 THR A N 1
ATOM 1338 C CA . THR A 1 176 ? -4.203 1.823 2.417 1.00 91.75 176 THR A CA 1
ATOM 1339 C C . THR A 1 176 ? -5.215 2.818 2.977 1.00 91.75 176 THR A C 1
ATOM 1341 O O . THR A 1 176 ? -5.710 2.658 4.090 1.00 91.75 176 THR A O 1
ATOM 1344 N N . SER A 1 177 ? -5.570 3.837 2.198 1.00 93.69 177 SER A N 1
ATOM 1345 C CA . SER A 1 177 ? -6.582 4.819 2.585 1.00 93.69 177 SER A CA 1
ATOM 1346 C C . SER A 1 177 ? -7.975 4.197 2.682 1.00 93.69 177 SER A C 1
ATOM 1348 O O . SER A 1 177 ? -8.719 4.520 3.605 1.00 93.69 177 SER A O 1
ATOM 1350 N N . PHE A 1 178 ? -8.311 3.259 1.794 1.00 94.88 178 PHE A N 1
ATOM 1351 C CA . PHE A 1 178 ? -9.550 2.492 1.891 1.00 94.88 178 PHE A CA 1
ATOM 1352 C C . PHE A 1 178 ? -9.568 1.584 3.128 1.00 94.88 178 PHE A C 1
ATOM 1354 O O . PHE A 1 178 ? -10.540 1.591 3.879 1.00 94.88 178 PHE A O 1
ATOM 1361 N N . ALA A 1 179 ? -8.467 0.882 3.414 1.00 93.56 179 ALA A N 1
ATOM 1362 C CA . ALA A 1 179 ? -8.329 0.076 4.627 1.00 93.56 179 ALA A CA 1
ATOM 1363 C C . ALA A 1 179 ? -8.481 0.924 5.904 1.00 93.56 179 ALA A C 1
ATOM 1365 O O . ALA A 1 179 ? -9.184 0.531 6.834 1.00 93.56 179 ALA A O 1
ATOM 1366 N N . LYS A 1 180 ? -7.898 2.131 5.927 1.00 94.69 180 LYS A N 1
ATOM 1367 C CA . LYS A 1 180 ? -8.095 3.116 7.004 1.00 94.69 180 LYS A CA 1
ATOM 1368 C C . LYS A 1 180 ? -9.550 3.543 7.144 1.00 94.69 180 LYS A C 1
ATOM 1370 O O . LYS A 1 180 ? -10.048 3.657 8.258 1.00 94.69 180 LYS A O 1
ATOM 1375 N N . TRP A 1 181 ? -10.229 3.792 6.027 1.00 95.31 181 TRP A N 1
ATOM 1376 C CA . TRP A 1 181 ? -11.637 4.171 6.026 1.00 95.31 181 TRP A CA 1
ATOM 1377 C C . TRP A 1 181 ? -12.534 3.048 6.574 1.00 95.31 181 TRP A C 1
ATOM 1379 O O . TRP A 1 181 ? -13.402 3.332 7.399 1.00 95.31 181 TRP A O 1
ATOM 1389 N N . LYS A 1 182 ? -12.279 1.780 6.215 1.00 94.44 182 LYS A N 1
ATOM 1390 C CA . LYS A 1 182 ? -12.971 0.625 6.822 1.00 94.44 182 LYS A CA 1
ATOM 1391 C C . LYS A 1 182 ? -12.685 0.530 8.320 1.00 94.44 182 LYS A C 1
ATOM 1393 O O . LYS A 1 182 ? -13.621 0.480 9.108 1.00 94.44 182 LYS A O 1
ATOM 1398 N N . GLY A 1 183 ? -11.415 0.638 8.715 1.00 93.50 183 GLY A N 1
ATOM 1399 C CA . GLY A 1 183 ? -11.025 0.651 10.127 1.00 93.50 183 GLY A CA 1
ATOM 1400 C C . GLY A 1 183 ? -11.702 1.769 10.929 1.00 93.50 183 GLY A C 1
ATOM 1401 O O . GLY A 1 183 ? -12.065 1.561 12.082 1.00 93.50 183 GLY A O 1
ATOM 1402 N N . TYR A 1 184 ? -11.934 2.935 10.318 1.00 94.56 184 TYR A N 1
ATOM 1403 C CA . TYR A 1 184 ? -12.717 4.014 10.922 1.00 94.56 184 TYR A CA 1
ATOM 1404 C C . TYR A 1 184 ? -14.187 3.625 11.139 1.00 94.56 184 TYR A C 1
ATOM 1406 O O . TYR A 1 184 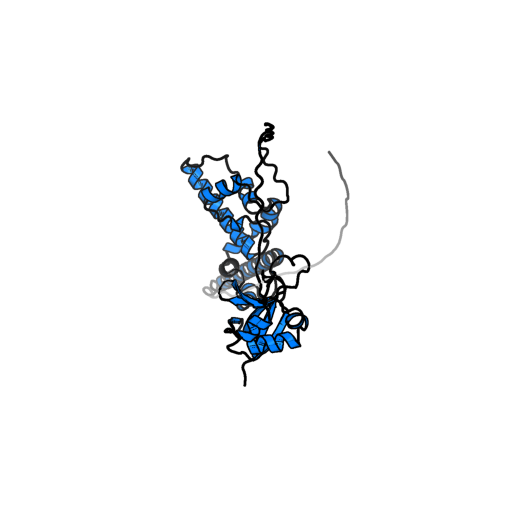? -14.718 3.875 12.221 1.00 94.56 184 TYR A O 1
ATOM 1414 N N . LEU A 1 185 ? -14.842 3.003 10.152 1.00 94.19 185 LEU A N 1
ATOM 1415 C CA . LEU A 1 185 ? -16.224 2.534 10.304 1.00 94.19 185 LEU A CA 1
ATOM 1416 C C . LEU A 1 185 ? -16.346 1.470 11.397 1.00 94.19 185 LEU A C 1
ATOM 1418 O O . LEU A 1 185 ? -17.238 1.564 12.244 1.00 94.19 185 LEU A O 1
ATOM 1422 N N . ASP A 1 186 ? -15.418 0.515 11.417 1.00 94.12 186 ASP A N 1
ATOM 1423 C CA . ASP A 1 186 ? -15.364 -0.538 12.430 1.00 94.12 186 ASP A CA 1
ATOM 1424 C C . ASP A 1 186 ? -15.157 0.067 13.825 1.00 94.12 186 ASP A C 1
ATOM 1426 O O . ASP A 1 186 ? -15.885 -0.259 14.762 1.00 94.12 186 ASP A O 1
ATOM 1430 N N . ALA A 1 187 ? -14.243 1.037 13.951 1.00 93.94 187 ALA A N 1
ATOM 1431 C CA . ALA A 1 187 ? -14.011 1.770 15.194 1.00 93.94 187 ALA A CA 1
ATOM 1432 C C . ALA A 1 187 ? -15.252 2.546 15.659 1.00 93.94 187 ALA A C 1
ATOM 1434 O O . ALA A 1 187 ? -15.547 2.570 16.854 1.00 93.94 187 ALA A O 1
ATOM 1435 N N . CYS A 1 188 ? -15.995 3.172 14.740 1.00 93.44 188 CYS A N 1
ATOM 1436 C CA . CYS A 1 188 ? -17.257 3.838 15.060 1.00 93.44 188 CYS A CA 1
ATOM 1437 C C . CYS A 1 188 ? -18.309 2.851 15.576 1.00 93.44 188 CYS A C 1
ATOM 1439 O O . CYS A 1 188 ? -18.985 3.150 16.561 1.00 93.44 188 CYS A O 1
ATOM 1441 N N . SER A 1 189 ? -18.436 1.683 14.939 1.00 94.12 189 SER A N 1
ATOM 1442 C CA . SER A 1 189 ? -19.367 0.637 15.372 1.00 94.12 189 SER A CA 1
ATOM 1443 C C . SER A 1 189 ? -18.990 0.089 16.750 1.00 94.12 189 SER A C 1
ATOM 1445 O O . SER A 1 189 ? -19.830 0.050 17.647 1.00 94.12 189 SER A O 1
ATOM 1447 N N . ALA A 1 190 ? -17.714 -0.254 16.949 1.00 94.12 190 ALA A N 1
ATOM 1448 C CA . ALA A 1 190 ? -17.197 -0.762 18.218 1.00 94.12 190 ALA A CA 1
ATOM 1449 C C . ALA A 1 190 ? -17.347 0.264 19.350 1.00 94.12 190 ALA A C 1
ATOM 1451 O O . ALA A 1 190 ? -17.754 -0.078 20.460 1.00 94.12 190 ALA A O 1
ATOM 1452 N N . TYR A 1 191 ? -17.066 1.542 19.077 1.00 94.06 191 TYR A N 1
ATOM 1453 C CA . TYR A 1 191 ? -17.253 2.607 20.059 1.00 94.06 191 TYR A CA 1
ATOM 1454 C C . TYR A 1 191 ? -18.720 2.740 20.483 1.00 94.06 191 TYR A C 1
ATOM 1456 O O . TYR A 1 191 ? -19.000 2.816 21.679 1.00 94.06 191 TYR A O 1
ATOM 1464 N N . LYS A 1 192 ? -19.654 2.706 19.524 1.00 93.88 192 LYS A N 1
ATOM 1465 C CA . LYS A 1 192 ? -21.093 2.783 19.799 1.00 93.88 192 LYS A CA 1
ATOM 1466 C C . LYS A 1 192 ? -21.569 1.620 20.678 1.00 93.88 192 LYS A C 1
ATOM 1468 O O . LYS A 1 192 ? -22.284 1.842 21.649 1.00 93.88 192 LYS A O 1
ATOM 1473 N N . GLU A 1 193 ? -21.121 0.398 20.396 1.00 93.94 193 GLU A N 1
ATOM 1474 C CA . GLU A 1 193 ? -21.442 -0.776 21.219 1.00 93.94 193 GLU A CA 1
ATOM 1475 C C . GLU A 1 193 ? -20.874 -0.657 22.650 1.00 93.94 193 GLU A C 1
ATOM 1477 O O . GLU A 1 193 ? -21.542 -0.969 23.642 1.00 93.94 193 GLU A O 1
ATOM 1482 N N . LEU A 1 194 ? -19.642 -0.157 22.791 1.00 91.81 194 LEU A N 1
ATOM 1483 C CA . LEU A 1 194 ? -19.016 0.071 24.099 1.00 91.81 194 LEU A CA 1
ATOM 1484 C C . LEU A 1 194 ? -19.707 1.179 24.908 1.00 91.81 194 LEU A C 1
ATOM 1486 O O . LEU A 1 194 ? -19.742 1.107 26.141 1.00 91.81 194 LEU A O 1
ATOM 1490 N N . GLU A 1 195 ? -20.249 2.190 24.230 1.00 92.25 195 GLU A N 1
ATOM 1491 C CA . GLU A 1 195 ? -21.046 3.256 24.836 1.00 92.25 195 GLU A CA 1
ATOM 1492 C C . GLU A 1 195 ? -22.406 2.725 25.319 1.00 92.25 195 GLU A C 1
ATOM 1494 O O . GLU A 1 195 ? -22.765 2.930 26.481 1.00 92.25 195 GLU A O 1
ATOM 1499 N N . GLU A 1 196 ? -23.115 1.957 24.485 1.00 93.25 196 GLU A N 1
ATOM 1500 C CA . GLU A 1 196 ? -24.401 1.328 24.830 1.00 93.25 196 GLU A CA 1
ATOM 1501 C C . GLU A 1 196 ? -24.268 0.354 26.011 1.00 93.25 196 GLU A C 1
ATOM 1503 O O . GLU A 1 196 ? -25.098 0.338 26.924 1.00 93.25 196 GLU A O 1
ATOM 1508 N N . THR A 1 197 ? -23.176 -0.413 26.050 1.00 94.44 197 THR A N 1
ATOM 1509 C CA . THR A 1 197 ? -22.877 -1.341 27.152 1.00 94.44 197 THR A CA 1
ATOM 1510 C C . THR A 1 197 ? -22.268 -0.662 28.384 1.00 94.44 197 THR A C 1
ATOM 1512 O O . THR A 1 197 ? -22.010 -1.342 29.380 1.00 94.44 197 THR A O 1
ATOM 1515 N N . LYS A 1 198 ? -22.037 0.662 28.349 1.00 92.06 198 LYS A N 1
ATOM 1516 C CA . LYS A 1 198 ? -21.367 1.455 29.402 1.00 92.06 198 LYS A CA 1
ATOM 1517 C C . LYS A 1 198 ? -19.998 0.898 29.824 1.00 92.06 198 LYS A C 1
ATOM 1519 O O . LYS A 1 198 ? -19.551 1.117 30.948 1.00 92.06 198 LYS A O 1
ATOM 1524 N N . LYS A 1 199 ? -19.321 0.171 28.929 1.00 91.69 199 LYS A N 1
ATOM 1525 C CA . LYS A 1 199 ? -17.983 -0.404 29.160 1.00 91.69 199 LYS A CA 1
ATOM 1526 C C . LYS A 1 199 ? -16.859 0.565 28.804 1.00 91.69 199 LYS A C 1
ATOM 1528 O O . LYS A 1 199 ? -15.704 0.331 29.160 1.00 91.69 199 LYS A O 1
ATOM 1533 N N . TRP A 1 200 ? -17.179 1.654 28.108 1.00 90.38 200 TRP A N 1
ATOM 1534 C CA . TRP A 1 200 ? -16.214 2.696 27.792 1.00 90.38 200 TRP A CA 1
ATOM 1535 C C . TRP A 1 200 ? -15.820 3.494 29.044 1.00 90.38 200 TRP A C 1
ATOM 1537 O O . TRP A 1 200 ? -16.627 4.216 29.619 1.00 90.38 200 TRP A O 1
ATOM 1547 N N . ASN A 1 201 ? -14.554 3.382 29.450 1.00 86.75 201 ASN A N 1
ATOM 1548 C CA . ASN A 1 201 ? -13.982 4.077 30.611 1.00 86.75 201 ASN A CA 1
ATOM 1549 C C . ASN A 1 201 ? -13.032 5.229 30.235 1.00 86.75 201 ASN A C 1
ATOM 1551 O O . ASN A 1 201 ? -12.312 5.740 31.091 1.00 86.75 201 ASN A O 1
ATOM 1555 N N . GLY A 1 202 ? -12.977 5.600 28.953 1.00 83.12 202 GLY A N 1
ATOM 1556 C CA . GLY A 1 202 ? -12.176 6.722 28.466 1.00 83.12 202 GLY A CA 1
ATOM 1557 C C . GLY A 1 202 ? -12.982 8.020 28.350 1.00 83.12 202 GLY A C 1
ATOM 1558 O O . GLY A 1 202 ? -14.198 8.024 28.549 1.00 83.12 202 GLY A O 1
ATOM 1559 N N . PRO A 1 203 ? -12.332 9.129 27.959 1.00 84.00 203 PRO A N 1
ATOM 1560 C CA . PRO A 1 203 ? -13.034 10.339 27.545 1.00 84.00 203 PRO A CA 1
ATOM 1561 C C . PRO A 1 203 ? -14.011 10.040 26.397 1.00 84.00 203 PRO A C 1
ATOM 1563 O O . PRO A 1 203 ? -13.722 9.154 25.584 1.00 84.00 203 PRO A O 1
ATOM 1566 N N . PRO A 1 204 ? -15.142 10.756 26.290 1.00 83.81 204 PRO A N 1
ATOM 1567 C CA . PRO A 1 204 ? -16.058 10.585 25.170 1.00 83.81 204 PRO A CA 1
ATOM 1568 C C . PRO A 1 204 ? -15.328 10.863 23.851 1.00 83.81 204 PRO A C 1
ATOM 1570 O O . PRO A 1 204 ? -14.705 11.916 23.675 1.00 83.81 204 PRO A O 1
ATOM 1573 N N . LEU A 1 205 ? -15.385 9.908 22.925 1.00 87.25 205 LEU A N 1
ATOM 1574 C CA . LEU A 1 205 ? -14.759 10.028 21.617 1.00 87.25 205 LEU A CA 1
ATOM 1575 C C . LEU A 1 205 ? -15.764 10.639 20.648 1.00 87.25 205 LEU A C 1
ATOM 1577 O O . LEU A 1 205 ? -16.713 10.003 20.205 1.00 87.25 205 LEU A O 1
ATOM 1581 N N . ASN A 1 206 ? -15.543 11.901 20.287 1.00 87.31 206 ASN A N 1
ATOM 1582 C CA . ASN A 1 206 ? -16.285 12.512 19.191 1.00 87.31 206 ASN A CA 1
ATOM 1583 C C . ASN A 1 206 ? -15.832 11.882 17.858 1.00 87.31 206 ASN A C 1
ATOM 1585 O O . ASN A 1 206 ? -14.662 11.524 17.711 1.00 87.31 206 ASN A O 1
ATOM 1589 N N . GLY A 1 207 ? -16.704 11.832 16.846 1.00 86.06 207 GLY A N 1
ATOM 1590 C CA . GLY A 1 207 ? -16.346 11.380 15.497 1.00 86.06 207 GLY A CA 1
ATOM 1591 C C . GLY A 1 207 ? -15.106 12.091 14.938 1.00 86.06 207 GLY A C 1
ATOM 1592 O O . GLY A 1 207 ? -14.287 11.475 14.268 1.00 86.06 207 GLY A O 1
ATOM 1593 N N . LYS A 1 208 ? -14.891 13.359 15.313 1.00 88.19 208 LYS A N 1
ATOM 1594 C CA . LYS A 1 208 ? -13.658 14.107 15.008 1.00 88.19 208 LYS A CA 1
ATOM 1595 C C . LYS A 1 208 ? -12.390 13.482 15.600 1.00 88.19 208 LYS A C 1
ATOM 1597 O O . LYS A 1 208 ? -11.369 13.475 14.925 1.00 88.19 208 LYS A O 1
ATOM 1602 N N . ALA A 1 209 ? -12.456 13.006 16.842 1.00 88.38 209 ALA A N 1
ATOM 1603 C CA . ALA A 1 209 ? -11.330 12.362 17.510 1.00 88.38 209 ALA A CA 1
ATOM 1604 C C . ALA A 1 209 ? -11.041 10.998 16.876 1.00 88.38 209 ALA A C 1
ATOM 1606 O O . ALA A 1 209 ? -9.882 10.682 16.647 1.00 88.38 209 ALA A O 1
ATOM 1607 N N . LEU A 1 210 ? -12.087 10.240 16.519 1.00 91.06 210 LEU A N 1
ATOM 1608 C CA . LEU A 1 210 ? -11.946 8.974 15.794 1.00 91.06 210 LEU A CA 1
ATOM 1609 C C . LEU A 1 210 ? -11.304 9.169 14.417 1.00 91.06 210 LEU A C 1
ATOM 1611 O O . LEU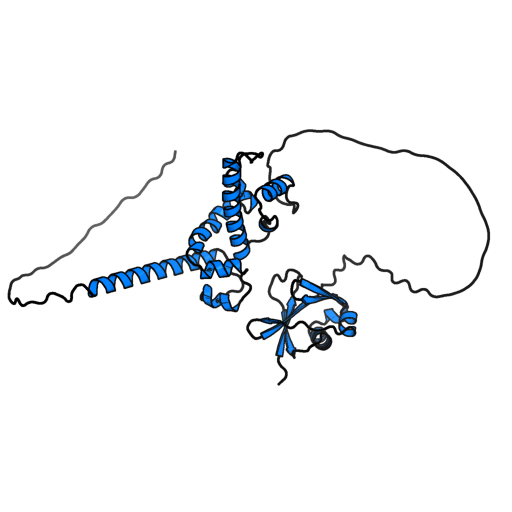 A 1 210 ? -10.406 8.416 14.069 1.00 91.06 210 LEU A O 1
ATOM 1615 N N . ILE A 1 211 ? -11.703 10.197 13.660 1.00 92.31 211 ILE A N 1
ATOM 1616 C CA . ILE A 1 211 ? -11.074 10.529 12.369 1.00 92.31 211 ILE A CA 1
ATOM 1617 C C . ILE A 1 211 ? -9.574 10.796 12.549 1.00 92.31 211 ILE A C 1
ATOM 1619 O O . ILE A 1 211 ? -8.761 10.242 11.809 1.00 92.31 211 ILE A O 1
ATOM 1623 N N . GLU A 1 212 ? -9.213 11.602 13.555 1.00 91.31 212 GLU A N 1
ATOM 1624 C CA . GLU A 1 212 ? -7.818 11.959 13.846 1.00 91.31 212 GLU A CA 1
ATOM 1625 C C . GLU A 1 212 ? -6.931 10.767 14.219 1.00 91.31 212 GLU A C 1
ATOM 1627 O O . GLU A 1 212 ? -5.715 10.881 14.090 1.00 91.31 212 GLU A O 1
ATOM 1632 N N . LEU A 1 213 ? -7.507 9.623 14.613 1.00 90.06 213 LEU A N 1
ATOM 1633 C CA . LEU A 1 213 ? -6.741 8.393 14.844 1.00 90.06 213 LEU A CA 1
ATOM 1634 C C . LEU A 1 213 ? -6.140 7.817 13.557 1.00 90.06 213 LEU A C 1
ATOM 1636 O O . LEU A 1 213 ? -5.112 7.151 13.615 1.00 90.06 213 LEU A O 1
ATOM 1640 N N . PHE A 1 214 ? -6.783 8.037 12.409 1.00 91.50 214 PHE A N 1
ATOM 1641 C CA . PHE A 1 214 ? -6.388 7.414 11.144 1.00 91.50 214 PHE A CA 1
ATOM 1642 C C . PHE A 1 214 ? -5.721 8.404 10.191 1.00 91.50 214 PHE A C 1
ATOM 1644 O O . PHE A 1 214 ? -4.759 8.062 9.499 1.00 91.50 214 PHE A O 1
ATOM 1651 N N . VAL A 1 215 ? -6.258 9.624 10.110 1.00 92.81 215 VAL A N 1
ATOM 1652 C CA . VAL A 1 215 ? -5.842 10.658 9.154 1.00 92.81 215 VAL A CA 1
ATOM 1653 C C . VAL A 1 215 ? -6.148 12.056 9.691 1.00 92.81 215 VAL A C 1
ATOM 1655 O O . VAL A 1 215 ? -6.929 12.234 10.620 1.00 92.81 215 VAL A O 1
ATOM 1658 N N . SER A 1 216 ? -5.556 13.092 9.094 1.00 91.19 216 SER A N 1
ATOM 1659 C CA . SER A 1 216 ? -5.917 14.465 9.455 1.00 91.19 216 SER A CA 1
ATOM 1660 C C . SER A 1 216 ? -7.361 14.786 9.047 1.00 91.19 216 SER A C 1
ATOM 1662 O O . SER A 1 216 ? -7.862 14.311 8.025 1.00 91.19 216 SER A O 1
ATOM 1664 N N . LYS A 1 217 ? -8.026 15.647 9.828 1.00 90.62 217 LYS A N 1
ATOM 1665 C CA . LYS A 1 217 ? -9.422 16.063 9.592 1.00 90.62 217 LYS A CA 1
ATOM 1666 C C . LYS A 1 217 ? -9.658 16.594 8.178 1.00 90.62 217 LYS A C 1
ATOM 1668 O O . LYS A 1 217 ? -10.615 16.191 7.522 1.00 90.62 217 LYS A O 1
ATOM 1673 N N . SER A 1 218 ? -8.800 17.505 7.716 1.00 90.94 218 SER A N 1
ATOM 1674 C CA . SER A 1 218 ? -8.917 18.102 6.381 1.00 90.94 218 SER A CA 1
ATOM 1675 C C . SER A 1 218 ? -8.825 17.039 5.291 1.00 90.94 218 SER A C 1
ATOM 1677 O O . SER A 1 218 ? -9.673 16.997 4.404 1.00 90.94 218 SER A O 1
ATOM 1679 N N . HIS A 1 219 ? -7.854 16.131 5.410 1.00 90.50 219 HIS A N 1
ATOM 1680 C CA . HIS A 1 219 ? -7.641 15.078 4.429 1.00 90.50 219 HIS A CA 1
ATOM 1681 C C . HIS A 1 219 ? -8.792 14.067 4.395 1.00 90.50 219 HIS A C 1
ATOM 1683 O O . HIS A 1 219 ? -9.183 13.627 3.314 1.00 90.50 219 HIS A O 1
ATOM 1689 N N . PHE A 1 220 ? -9.370 13.734 5.554 1.00 92.81 220 PHE A N 1
ATOM 1690 C CA . PHE A 1 220 ? -10.538 12.860 5.635 1.00 92.81 220 PHE A CA 1
ATOM 1691 C C . PHE A 1 220 ? -11.735 13.445 4.882 1.00 92.81 220 PHE A C 1
ATOM 1693 O O . PHE A 1 220 ? -12.312 12.788 4.021 1.00 92.81 220 PHE A O 1
ATOM 1700 N N . HIS A 1 221 ? -12.106 14.694 5.167 1.00 90.62 221 HIS A N 1
ATOM 1701 C CA . HIS A 1 221 ? -13.285 15.294 4.541 1.00 90.62 221 HIS A CA 1
ATOM 1702 C C . HIS A 1 221 ? -13.117 15.515 3.034 1.00 90.62 221 HIS A C 1
ATOM 1704 O O . HIS A 1 221 ? -14.095 15.404 2.296 1.00 90.62 221 HIS A O 1
ATOM 1710 N N . GLU A 1 222 ? -11.892 15.781 2.579 1.00 92.19 222 GLU A N 1
ATOM 1711 C CA . GLU A 1 222 ? -11.584 15.936 1.158 1.00 92.19 222 GLU A CA 1
ATOM 1712 C C . GLU A 1 222 ? -11.600 14.596 0.406 1.00 92.19 222 GLU A C 1
ATOM 1714 O O . GLU A 1 222 ? -12.125 14.532 -0.703 1.00 92.19 222 GLU A O 1
ATOM 1719 N N . ASN A 1 223 ? -11.047 13.528 0.996 1.00 92.00 223 ASN A N 1
ATOM 1720 C CA . ASN A 1 223 ? -10.733 12.309 0.246 1.00 92.00 223 ASN A CA 1
ATOM 1721 C C . ASN A 1 223 ? -11.495 11.053 0.688 1.00 92.00 223 ASN A C 1
ATOM 1723 O O . ASN A 1 223 ? -11.705 10.157 -0.119 1.00 92.00 223 ASN A O 1
ATOM 1727 N N . PHE A 1 224 ? -11.913 10.938 1.946 1.00 92.56 224 PHE A N 1
ATOM 1728 C CA . PHE A 1 224 ? -12.484 9.688 2.468 1.00 92.56 224 PHE A CA 1
ATOM 1729 C C . PHE A 1 224 ? -14.001 9.609 2.279 1.00 92.56 224 PHE A C 1
ATOM 1731 O O . PHE A 1 224 ? -14.570 8.521 2.267 1.00 92.56 224 PHE A O 1
ATOM 1738 N N . THR A 1 225 ? -14.666 10.747 2.079 1.00 91.75 225 THR A N 1
ATOM 1739 C CA . THR A 1 225 ? -16.115 10.811 1.831 1.00 91.75 225 THR A CA 1
ATOM 1740 C C . THR A 1 225 ? -16.520 10.075 0.552 1.00 91.75 225 THR A C 1
ATOM 1742 O O . THR A 1 225 ? -17.582 9.458 0.519 1.00 91.75 225 THR A O 1
ATOM 1745 N N . MET A 1 226 ? -15.650 10.051 -0.465 1.00 94.06 226 MET A N 1
ATOM 1746 C CA . MET A 1 226 ? -15.919 9.364 -1.732 1.00 94.06 226 MET A CA 1
ATOM 1747 C C . MET A 1 226 ? -15.985 7.838 -1.590 1.00 94.06 226 MET A C 1
ATOM 1749 O O . MET A 1 226 ? -16.655 7.187 -2.386 1.00 94.06 226 MET A O 1
ATOM 1753 N N . PHE A 1 227 ? -15.346 7.253 -0.569 1.00 95.38 227 PHE A N 1
ATOM 1754 C CA . PHE A 1 227 ? -15.396 5.805 -0.359 1.00 95.38 227 PHE A CA 1
ATOM 1755 C C . PHE A 1 227 ? -16.804 5.303 -0.042 1.00 95.38 227 PHE A C 1
ATOM 1757 O O . PHE A 1 227 ? -17.117 4.176 -0.404 1.00 95.38 227 PHE A O 1
ATOM 1764 N N . GLY A 1 228 ? -17.681 6.145 0.518 1.00 94.25 228 GLY A N 1
ATOM 1765 C CA . GLY A 1 228 ? -19.095 5.804 0.696 1.00 94.25 228 GLY A CA 1
ATOM 1766 C C . GLY A 1 228 ? -19.809 5.497 -0.626 1.00 94.25 228 GLY A C 1
ATOM 1767 O O . GLY A 1 228 ? -20.647 4.600 -0.683 1.00 94.25 228 GLY A O 1
ATOM 1768 N N . ASP A 1 229 ? -19.430 6.186 -1.704 1.00 94.06 229 ASP A N 1
ATOM 1769 C CA . ASP A 1 229 ? -19.950 5.909 -3.044 1.00 94.06 229 ASP A CA 1
ATOM 1770 C C . ASP A 1 229 ? -19.297 4.673 -3.670 1.00 94.06 229 ASP A C 1
ATOM 1772 O O . ASP A 1 229 ? -19.955 3.936 -4.400 1.00 94.06 229 ASP A O 1
ATOM 1776 N N . VAL A 1 230 ? -18.015 4.426 -3.376 1.00 94.50 230 VAL A N 1
ATOM 1777 C CA . VAL A 1 230 ? -17.263 3.279 -3.916 1.00 94.50 230 VAL A CA 1
ATOM 1778 C C . VAL A 1 230 ? -17.884 1.945 -3.513 1.00 94.50 230 VAL A C 1
ATOM 1780 O O . VAL A 1 230 ? -17.865 1.022 -4.319 1.00 94.50 230 VAL A O 1
ATOM 1783 N N . ILE A 1 231 ? -18.491 1.846 -2.324 1.00 94.12 231 ILE A N 1
ATOM 1784 C CA . ILE A 1 231 ? -19.163 0.617 -1.849 1.00 94.12 231 ILE A CA 1
ATOM 1785 C C . ILE A 1 231 ? -20.205 0.103 -2.856 1.00 94.12 231 ILE A C 1
ATOM 1787 O O . ILE A 1 231 ? -20.458 -1.095 -2.932 1.00 94.12 231 ILE A O 1
ATOM 1791 N N . GLN A 1 232 ? -20.806 0.994 -3.647 1.00 94.06 232 GLN A N 1
ATOM 1792 C CA . GLN A 1 232 ? -21.821 0.634 -4.641 1.00 94.06 232 GLN A CA 1
ATOM 1793 C C . GLN A 1 232 ? -21.239 -0.108 -5.855 1.00 94.06 232 GLN A C 1
ATOM 1795 O O . GLN A 1 232 ? -21.998 -0.613 -6.679 1.00 94.06 232 GLN A O 1
ATOM 1800 N N . PHE A 1 233 ? -19.911 -0.180 -5.969 1.00 94.12 233 PHE A N 1
ATOM 1801 C CA . PHE A 1 233 ? -19.191 -0.785 -7.083 1.00 94.12 233 PHE A CA 1
ATOM 1802 C C . PHE A 1 233 ? -18.282 -1.920 -6.575 1.00 94.12 233 PHE A C 1
ATOM 1804 O O . PHE A 1 233 ? -17.110 -1.675 -6.271 1.00 94.12 233 PHE A O 1
ATOM 1811 N N . PRO A 1 234 ? -18.792 -3.166 -6.493 1.00 91.38 234 PRO A N 1
ATOM 1812 C CA . PRO A 1 234 ? -18.069 -4.299 -5.908 1.00 91.38 234 PRO A CA 1
ATOM 1813 C C . PRO A 1 234 ? -16.691 -4.557 -6.530 1.00 91.38 234 PRO A C 1
ATOM 1815 O O . PRO A 1 234 ? -15.740 -4.819 -5.804 1.00 91.38 234 PRO A O 1
ATOM 1818 N N . GLU A 1 235 ? -16.558 -4.399 -7.850 1.00 90.38 235 GLU A N 1
ATOM 1819 C CA . GLU A 1 235 ? -15.289 -4.594 -8.569 1.00 90.38 235 GLU A CA 1
ATOM 1820 C C . GLU A 1 235 ? -14.188 -3.636 -8.085 1.00 90.38 235 GLU A C 1
ATOM 1822 O O . GLU A 1 235 ? -13.028 -4.018 -7.928 1.00 90.38 235 GLU A O 1
ATOM 1827 N N . MET A 1 236 ? -14.546 -2.379 -7.800 1.00 93.00 236 MET A N 1
ATOM 1828 C CA . MET A 1 236 ? -13.596 -1.394 -7.282 1.00 93.00 236 MET A CA 1
ATOM 1829 C C . MET A 1 236 ? -13.262 -1.659 -5.811 1.00 93.00 236 MET A C 1
ATOM 1831 O O . MET A 1 236 ? -12.124 -1.455 -5.392 1.00 93.00 236 MET A O 1
ATOM 1835 N N . VAL A 1 237 ? -14.233 -2.132 -5.026 1.00 93.69 237 VAL A N 1
ATOM 1836 C CA . VAL A 1 237 ? -14.002 -2.538 -3.632 1.00 93.69 237 VAL A CA 1
ATOM 1837 C C . VAL A 1 237 ? -13.004 -3.693 -3.574 1.00 93.69 237 VAL A C 1
ATOM 1839 O O . VAL A 1 237 ? -12.008 -3.591 -2.863 1.00 93.69 237 VAL A O 1
ATOM 1842 N N . GLU A 1 238 ? -13.208 -4.740 -4.373 1.00 91.06 238 GLU A N 1
ATOM 1843 C CA . GLU A 1 238 ? -12.294 -5.883 -4.454 1.00 91.06 238 GLU A CA 1
ATOM 1844 C C . GLU A 1 238 ? -10.877 -5.447 -4.857 1.00 91.06 238 GLU A C 1
ATOM 1846 O O . GLU A 1 238 ? -9.882 -5.891 -4.277 1.00 91.06 238 GLU A O 1
ATOM 1851 N N . TRP A 1 239 ? -10.770 -4.514 -5.808 1.00 91.19 239 TRP A N 1
ATOM 1852 C CA . TRP A 1 239 ? -9.485 -3.947 -6.211 1.00 91.19 239 TRP A CA 1
ATOM 1853 C C . TRP A 1 239 ? -8.770 -3.212 -5.064 1.00 91.19 239 TRP A C 1
ATOM 1855 O O . TRP A 1 239 ? -7.557 -3.373 -4.879 1.00 91.19 239 TRP A O 1
ATOM 1865 N N . LEU A 1 240 ? -9.514 -2.422 -4.279 1.00 92.31 240 LEU A N 1
ATOM 1866 C CA . LEU A 1 240 ? -8.979 -1.675 -3.137 1.00 92.31 240 LEU A CA 1
ATOM 1867 C C . LEU A 1 240 ? -8.565 -2.590 -1.977 1.00 92.31 240 LEU A C 1
ATOM 1869 O O . LEU A 1 240 ? -7.579 -2.294 -1.301 1.00 92.31 240 LEU A O 1
ATOM 1873 N N . GLU A 1 241 ? -9.277 -3.695 -1.752 1.00 90.69 241 GLU A N 1
ATOM 1874 C CA . GLU A 1 241 ? -8.975 -4.663 -0.687 1.00 90.69 241 GLU A CA 1
ATOM 1875 C C . GLU A 1 241 ? -7.747 -5.519 -1.011 1.00 90.69 241 GLU A C 1
ATOM 1877 O O . GLU A 1 241 ? -6.885 -5.729 -0.157 1.00 90.69 241 GLU A O 1
ATOM 1882 N N . ASN A 1 242 ? -7.588 -5.916 -2.274 1.00 83.38 242 ASN A N 1
ATOM 1883 C CA . ASN A 1 242 ? -6.470 -6.746 -2.731 1.00 83.38 242 ASN A CA 1
ATOM 1884 C C . ASN A 1 242 ? -5.173 -5.953 -2.993 1.00 83.38 242 ASN A C 1
ATOM 1886 O O . ASN A 1 242 ? -4.289 -6.393 -3.734 1.00 83.38 242 ASN A O 1
ATOM 1890 N N . SER A 1 243 ? -5.049 -4.765 -2.388 1.00 69.38 243 SER A N 1
ATOM 1891 C CA . SER A 1 243 ? -3.854 -3.907 -2.409 1.00 69.38 243 SER A CA 1
ATOM 1892 C C . SER A 1 243 ? -3.332 -3.546 -3.810 1.00 69.38 243 SER A C 1
ATOM 1894 O O . SER A 1 243 ? -2.162 -3.201 -3.963 1.00 69.38 243 SER A O 1
ATOM 1896 N N . GLY A 1 244 ? -4.179 -3.613 -4.848 1.00 60.84 244 GLY A N 1
ATOM 1897 C CA . GLY A 1 244 ? -3.792 -3.292 -6.228 1.00 60.84 244 GLY A CA 1
ATOM 1898 C C . GLY A 1 244 ? -2.630 -4.136 -6.780 1.00 60.84 244 GLY A C 1
ATOM 1899 O O . GLY A 1 244 ? -1.958 -3.713 -7.722 1.00 60.84 244 GLY A O 1
ATOM 1900 N N . VAL A 1 245 ? -2.358 -5.310 -6.191 1.00 56.22 245 VAL A N 1
ATOM 1901 C CA . VAL A 1 245 ? -1.151 -6.111 -6.476 1.00 56.22 245 VAL A CA 1
ATOM 1902 C C . VAL A 1 245 ? -1.203 -6.753 -7.868 1.00 56.22 245 VAL A C 1
ATOM 1904 O O . VAL A 1 245 ? -0.167 -7.000 -8.490 1.00 56.22 245 VAL A O 1
ATOM 1907 N N . ASN A 1 246 ? -2.399 -6.951 -8.423 1.00 58.00 246 ASN A N 1
ATOM 1908 C CA . ASN A 1 246 ? -2.560 -7.596 -9.719 1.00 58.00 246 ASN A CA 1
ATOM 1909 C C . ASN A 1 246 ? -2.692 -6.565 -10.851 1.00 58.00 246 ASN A C 1
ATOM 1911 O O . ASN A 1 246 ? -3.786 -6.133 -11.202 1.00 58.00 246 ASN A O 1
ATOM 1915 N N . SER A 1 247 ? -1.565 -6.230 -11.489 1.00 56.59 247 SER A N 1
ATOM 1916 C CA . SER A 1 247 ? -1.483 -5.342 -12.670 1.00 56.59 247 SER A CA 1
ATOM 1917 C C . SER A 1 247 ? -2.469 -5.701 -13.800 1.00 56.59 247 SER A C 1
ATOM 1919 O O . SER A 1 247 ? -2.922 -4.816 -14.529 1.00 56.59 247 SER A O 1
ATOM 1921 N N . VAL A 1 248 ? -2.841 -6.983 -13.928 1.00 55.84 248 VAL A N 1
ATOM 1922 C CA . VAL A 1 248 ? -3.837 -7.463 -14.904 1.00 55.84 248 VAL A CA 1
ATOM 1923 C C . VAL A 1 248 ? -5.234 -6.886 -14.625 1.00 55.84 248 VAL A C 1
ATOM 1925 O O . VAL A 1 248 ? -5.893 -6.442 -15.562 1.00 55.84 248 VAL A O 1
ATOM 1928 N N . TYR A 1 249 ? -5.635 -6.770 -13.354 1.00 68.44 249 TYR A N 1
ATOM 1929 C CA . TYR A 1 249 ? -6.944 -6.231 -12.952 1.00 68.44 249 TYR A CA 1
ATOM 1930 C C . TYR A 1 249 ? -7.023 -4.706 -13.066 1.00 68.44 249 TYR A C 1
ATOM 1932 O O . TYR A 1 249 ? -8.110 -4.145 -13.188 1.00 68.44 249 TYR A O 1
ATOM 1940 N N . ASN A 1 250 ? -5.883 -4.005 -13.090 1.00 78.81 250 ASN A N 1
ATOM 1941 C CA . ASN A 1 250 ? -5.878 -2.544 -13.178 1.00 78.81 250 ASN A CA 1
ATOM 1942 C C . ASN A 1 250 ? -6.570 -2.050 -14.455 1.00 78.81 250 ASN A C 1
ATOM 1944 O O . ASN A 1 250 ? -7.302 -1.067 -14.413 1.00 78.81 250 ASN A O 1
ATOM 1948 N N . ARG A 1 251 ? -6.362 -2.724 -15.596 1.00 82.62 251 ARG A N 1
ATOM 1949 C CA . ARG A 1 251 ? -6.999 -2.314 -16.857 1.00 82.62 251 ARG A CA 1
ATOM 1950 C C . ARG A 1 251 ? -8.494 -2.619 -16.869 1.00 82.62 251 ARG A C 1
ATOM 1952 O O . ARG A 1 251 ? -9.240 -1.836 -17.442 1.00 82.62 251 ARG A O 1
ATOM 1959 N N . GLU A 1 252 ? -8.901 -3.733 -16.278 1.00 84.81 252 GLU A N 1
ATOM 1960 C CA . GLU A 1 252 ? -10.298 -4.163 -16.243 1.00 84.81 252 GLU A CA 1
ATOM 1961 C C . GLU A 1 252 ? -11.141 -3.211 -15.392 1.00 84.81 252 GLU A C 1
ATOM 1963 O O . GLU A 1 252 ? -12.098 -2.629 -15.892 1.00 84.81 252 GLU A O 1
ATOM 1968 N N . VAL A 1 253 ? -10.690 -2.932 -14.168 1.00 88.25 253 VAL A N 1
ATOM 1969 C CA . VAL A 1 253 ? -11.417 -2.081 -13.216 1.00 88.25 253 VAL A CA 1
ATOM 1970 C C . VAL A 1 253 ? -11.355 -0.600 -13.611 1.00 88.25 253 VAL A C 1
ATOM 1972 O O . VAL A 1 253 ? -12.363 0.106 -13.604 1.00 88.25 253 VAL A O 1
ATOM 1975 N N . TRP A 1 254 ? -10.177 -0.093 -13.991 1.00 90.19 254 TRP A N 1
ATOM 1976 C CA . TRP A 1 254 ? -10.007 1.338 -14.279 1.00 90.19 254 TRP A CA 1
ATOM 1977 C C . TRP A 1 254 ? -10.280 1.715 -15.739 1.00 90.19 254 TRP A C 1
ATOM 1979 O O . TRP A 1 254 ? -10.403 2.899 -16.053 1.00 90.19 254 TRP A O 1
ATOM 1989 N N . GLY A 1 255 ? -10.324 0.746 -16.656 1.00 88.19 255 GLY A N 1
ATOM 1990 C CA . GLY A 1 255 ? -10.412 0.972 -18.105 1.00 88.19 255 GLY A CA 1
ATOM 1991 C C . GLY A 1 255 ? -9.114 1.479 -18.752 1.00 88.19 255 GLY A C 1
ATOM 1992 O O . GLY A 1 255 ? -9.022 1.583 -19.975 1.00 88.19 255 GLY A O 1
ATOM 1993 N N . TYR A 1 256 ? -8.087 1.795 -17.960 1.00 85.00 256 TYR A N 1
ATOM 1994 C CA . TYR A 1 256 ? -6.767 2.207 -18.430 1.00 85.00 256 TYR A CA 1
ATOM 1995 C C . TYR A 1 256 ? -5.689 1.791 -17.434 1.00 85.00 256 TYR A C 1
ATOM 1997 O O . TYR A 1 256 ? -5.949 1.619 -16.247 1.00 85.00 256 TYR A O 1
ATOM 2005 N N . HIS A 1 257 ? -4.457 1.648 -17.919 1.00 82.44 257 HIS A N 1
ATOM 2006 C CA . HIS A 1 257 ? -3.319 1.297 -17.077 1.00 82.44 257 HIS A CA 1
ATOM 2007 C C . HIS A 1 257 ? -2.599 2.555 -16.583 1.00 82.44 257 HIS A C 1
ATOM 2009 O O . HIS A 1 257 ? -2.229 3.420 -17.380 1.00 82.44 257 HIS A O 1
ATOM 2015 N N . LYS A 1 258 ? -2.367 2.635 -15.273 1.00 83.12 258 LYS A N 1
ATOM 2016 C CA . LYS A 1 258 ? -1.535 3.651 -14.631 1.00 83.12 258 LYS A CA 1
ATOM 2017 C C . LYS A 1 258 ? -0.672 2.989 -13.561 1.00 83.12 258 LYS A C 1
ATOM 2019 O O . LYS A 1 258 ? -1.102 2.041 -12.916 1.00 83.12 258 LYS A O 1
ATOM 2024 N N . ILE A 1 259 ? 0.540 3.511 -13.380 1.00 75.94 259 ILE A N 1
ATOM 2025 C CA . ILE A 1 259 ? 1.511 2.975 -12.415 1.00 75.94 259 ILE A CA 1
ATOM 2026 C C . ILE A 1 259 ? 1.018 3.190 -10.980 1.00 75.94 259 ILE A C 1
ATOM 2028 O O . ILE A 1 259 ? 1.083 2.281 -10.167 1.00 75.94 259 ILE A O 1
ATOM 2032 N N . ASN A 1 260 ? 0.499 4.387 -10.688 1.00 81.38 260 ASN A N 1
ATOM 2033 C CA . ASN A 1 260 ? -0.067 4.741 -9.391 1.00 81.38 260 ASN A CA 1
ATOM 2034 C C . ASN A 1 260 ? -1.402 5.455 -9.601 1.00 81.38 260 ASN A C 1
ATOM 2036 O O . ASN A 1 260 ? -1.453 6.485 -10.286 1.00 81.38 260 ASN A O 1
ATOM 2040 N N . TYR A 1 261 ? -2.457 4.928 -8.989 1.00 89.62 261 TYR A N 1
ATOM 2041 C CA . TYR A 1 261 ? -3.765 5.572 -8.922 1.00 89.62 261 TYR A CA 1
ATOM 2042 C C . TYR A 1 261 ? -3.852 6.410 -7.648 1.00 89.62 261 TYR A C 1
ATOM 2044 O O . TYR A 1 261 ? -3.379 6.005 -6.587 1.00 89.62 261 TYR A O 1
ATOM 2052 N N . ASN A 1 262 ? -4.431 7.599 -7.762 1.00 93.00 262 ASN A N 1
ATOM 2053 C CA . ASN A 1 262 ? -4.634 8.514 -6.645 1.00 93.00 262 ASN A CA 1
ATOM 2054 C C . ASN A 1 262 ? -6.119 8.877 -6.489 1.00 93.00 262 ASN A C 1
ATOM 2056 O O . ASN A 1 262 ? -6.954 8.526 -7.322 1.00 93.00 262 ASN A O 1
ATOM 2060 N N . PHE A 1 263 ? -6.451 9.632 -5.442 1.00 94.31 263 PHE A N 1
ATOM 2061 C CA . PHE A 1 263 ? -7.827 10.060 -5.165 1.00 94.31 263 PHE A CA 1
ATOM 2062 C C . PHE A 1 263 ? -8.486 10.847 -6.307 1.00 94.31 263 PHE A C 1
ATOM 2064 O O . PHE A 1 263 ? -9.689 10.728 -6.522 1.00 94.31 263 PHE A O 1
ATOM 2071 N N . LYS A 1 264 ? -7.717 11.615 -7.093 1.00 95.00 264 LYS A N 1
ATOM 2072 C CA . LYS A 1 264 ? -8.262 12.336 -8.257 1.00 95.00 264 LYS A CA 1
ATOM 2073 C C . LYS A 1 264 ? -8.645 11.378 -9.378 1.00 95.00 264 LYS A C 1
ATOM 2075 O O . LYS A 1 264 ? -9.604 11.646 -10.096 1.00 95.00 264 LYS A O 1
ATOM 2080 N N . ASP A 1 265 ? -7.892 10.294 -9.548 1.00 93.94 265 ASP A N 1
ATOM 2081 C CA . ASP A 1 265 ? -8.247 9.241 -10.497 1.00 93.94 265 ASP A CA 1
ATOM 2082 C C . ASP A 1 265 ? -9.534 8.541 -10.044 1.00 93.94 265 ASP A C 1
ATOM 2084 O O . ASP A 1 265 ? -10.452 8.404 -10.848 1.00 93.94 265 ASP A O 1
ATOM 2088 N N . LEU A 1 266 ? -9.642 8.188 -8.755 1.00 95.06 266 LEU A N 1
ATOM 2089 C CA . LEU A 1 266 ? -10.841 7.554 -8.190 1.00 95.06 266 LEU A CA 1
ATOM 2090 C C . LEU A 1 266 ? -12.085 8.438 -8.334 1.00 95.06 266 LEU A C 1
ATOM 2092 O O . LEU A 1 266 ? -13.127 7.971 -8.783 1.00 95.06 266 LEU A O 1
ATOM 2096 N N . SER A 1 267 ? -11.966 9.727 -8.015 1.00 95.06 267 SER A N 1
ATOM 2097 C CA . SER A 1 267 ? -13.063 10.687 -8.166 1.00 95.06 267 SER A CA 1
ATOM 2098 C C . SER A 1 267 ? -13.539 10.785 -9.621 1.00 95.06 267 SER A C 1
ATOM 2100 O O . SER A 1 267 ? -14.737 10.699 -9.883 1.00 95.06 267 SER A O 1
ATOM 2102 N N . LYS A 1 268 ? -12.614 10.873 -10.587 1.00 95.31 268 LYS A N 1
ATOM 2103 C CA . LYS A 1 268 ? -12.967 10.868 -12.017 1.00 95.31 268 LYS A CA 1
ATOM 2104 C C . LYS A 1 268 ? -13.623 9.561 -12.447 1.00 95.31 268 LYS A C 1
ATOM 2106 O O . LYS A 1 268 ? -14.550 9.587 -13.253 1.00 95.31 268 LYS A O 1
ATOM 2111 N N . TRP A 1 269 ? -13.125 8.434 -11.945 1.00 95.50 269 TRP A N 1
ATOM 2112 C CA . TRP A 1 269 ? -13.680 7.120 -12.240 1.00 95.50 269 TRP A CA 1
ATOM 2113 C C . TRP A 1 269 ? -15.125 7.006 -11.728 1.00 95.50 269 TRP A C 1
ATOM 2115 O O . TRP A 1 269 ? -16.013 6.670 -12.508 1.00 95.50 269 TRP A O 1
ATOM 2125 N N . LEU A 1 270 ? -15.392 7.421 -10.483 1.00 95.38 270 LEU A N 1
ATOM 2126 C CA . LEU A 1 270 ? -16.742 7.450 -9.903 1.00 95.38 270 LEU A CA 1
ATOM 2127 C C . LEU A 1 270 ? -17.704 8.327 -10.713 1.00 95.38 270 LEU A C 1
ATOM 2129 O O . LEU A 1 270 ? -18.836 7.925 -10.979 1.00 95.38 270 LEU A O 1
ATOM 2133 N N . ASP A 1 271 ? -17.259 9.508 -11.146 1.00 94.25 271 ASP A N 1
ATOM 2134 C CA . ASP A 1 271 ? -18.076 10.401 -11.973 1.00 94.25 271 ASP A CA 1
ATOM 2135 C C . ASP A 1 271 ? -18.453 9.773 -13.321 1.00 94.25 271 ASP A C 1
ATOM 2137 O O . ASP A 1 271 ? -19.550 10.005 -13.837 1.00 94.25 271 ASP A O 1
ATOM 2141 N N . LEU A 1 272 ? -17.541 9.005 -13.925 1.00 93.50 272 LEU A N 1
ATOM 2142 C CA . LEU A 1 272 ? -17.802 8.294 -15.174 1.00 93.50 272 LEU A CA 1
ATOM 2143 C C . LEU A 1 272 ? -18.776 7.138 -14.955 1.00 93.50 272 LEU A C 1
ATOM 2145 O O . LEU A 1 272 ? -19.713 6.991 -15.741 1.00 93.50 272 LEU A O 1
ATOM 2149 N N . GLU A 1 273 ? -18.599 6.365 -13.888 1.00 92.31 273 GLU A N 1
ATOM 2150 C CA . GLU A 1 273 ? -19.418 5.183 -13.626 1.00 92.31 273 GLU A CA 1
ATOM 2151 C C . GLU A 1 273 ? -20.854 5.557 -13.239 1.00 92.31 273 GLU A C 1
ATOM 2153 O O . GLU A 1 273 ? -21.814 5.041 -13.816 1.00 92.31 273 GLU A O 1
ATOM 2158 N N . LYS A 1 274 ? -21.026 6.588 -12.400 1.00 91.81 274 LYS A N 1
ATOM 2159 C CA . LYS A 1 274 ? -22.348 7.170 -12.109 1.00 91.81 274 LYS A CA 1
ATOM 2160 C C . LYS A 1 274 ? -23.045 7.671 -13.382 1.00 91.81 274 LYS A C 1
ATOM 2162 O O . LYS A 1 274 ? -24.244 7.468 -13.564 1.00 91.81 274 LYS A O 1
ATOM 2167 N N . LYS A 1 275 ? -22.308 8.295 -14.313 1.00 91.62 275 LYS A N 1
ATOM 2168 C CA . LYS A 1 275 ? -22.869 8.739 -15.606 1.00 91.62 275 LYS A CA 1
ATOM 2169 C C . LYS A 1 275 ? -23.284 7.574 -16.506 1.00 91.62 275 LYS A C 1
ATOM 2171 O O . LYS A 1 275 ? -24.253 7.727 -17.252 1.00 91.62 275 LYS A O 1
ATOM 2176 N N . LYS A 1 276 ? -22.569 6.444 -16.480 1.00 89.81 276 LYS A N 1
ATOM 2177 C CA . LYS A 1 276 ? -22.954 5.239 -17.231 1.00 89.81 276 LYS A CA 1
ATOM 2178 C C . LYS A 1 276 ? -24.246 4.639 -16.679 1.00 89.81 276 LYS A C 1
ATOM 2180 O O . LYS A 1 276 ? -25.170 4.433 -17.464 1.00 89.81 276 LYS A O 1
ATOM 2185 N N . GLN A 1 277 ? -24.356 4.483 -15.356 1.00 86.94 277 GLN A N 1
ATOM 2186 C CA . GLN A 1 277 ? -25.577 3.978 -14.712 1.00 86.94 277 GLN A CA 1
ATOM 2187 C C . GLN A 1 277 ? -26.810 4.823 -15.077 1.00 86.94 277 GLN A C 1
ATOM 2189 O O . GLN A 1 277 ? -27.815 4.285 -15.540 1.00 86.94 277 GLN A O 1
ATOM 2194 N N . LEU A 1 278 ? -26.705 6.157 -15.006 1.00 86.38 278 LEU A N 1
ATOM 2195 C CA . LEU A 1 278 ? -27.803 7.060 -15.387 1.00 86.38 278 LEU A CA 1
ATOM 2196 C C . LEU A 1 278 ? -28.220 6.918 -16.862 1.00 86.38 278 LEU A C 1
ATOM 2198 O O . LEU A 1 278 ? -29.405 7.008 -17.197 1.00 86.38 278 LEU A O 1
ATOM 2202 N N . LYS A 1 279 ? -27.259 6.698 -17.770 1.00 85.06 279 LYS A N 1
ATOM 2203 C CA . LYS A 1 279 ? -27.557 6.484 -19.194 1.00 85.06 279 LYS A CA 1
ATOM 2204 C C . LYS A 1 279 ? -28.285 5.162 -19.423 1.00 85.06 279 LYS A C 1
ATOM 2206 O O . LYS A 1 279 ? -29.268 5.158 -20.164 1.00 85.06 279 LYS A O 1
ATOM 2211 N N . GLU A 1 280 ? -27.862 4.080 -18.776 1.00 79.12 280 GLU A N 1
ATOM 2212 C CA . GLU A 1 280 ? -28.528 2.776 -18.890 1.00 79.12 280 GLU A CA 1
ATOM 2213 C C . GLU A 1 280 ? -29.946 2.767 -18.314 1.00 79.12 280 GLU A C 1
ATOM 2215 O O . GLU A 1 280 ? -30.851 2.147 -18.877 1.00 79.12 280 GLU A O 1
ATOM 2220 N N . GLU A 1 281 ? -30.184 3.479 -17.216 1.00 75.19 281 GLU A N 1
ATOM 2221 C CA . GLU A 1 281 ? -31.534 3.609 -16.663 1.00 75.19 281 GLU A CA 1
ATOM 2222 C C . GLU A 1 281 ? -32.460 4.397 -17.600 1.00 75.19 281 GLU A C 1
ATOM 2224 O O . GLU A 1 281 ? -33.630 4.041 -17.791 1.00 75.19 281 GLU A O 1
ATOM 2229 N N . SER A 1 282 ? -31.935 5.445 -18.247 1.00 72.56 282 SER A N 1
ATOM 2230 C CA . SER A 1 282 ? -32.701 6.256 -19.198 1.00 72.56 282 SER A CA 1
ATOM 2231 C C . SER A 1 282 ? -33.064 5.494 -20.482 1.00 72.56 282 SER A C 1
ATOM 2233 O O . SER A 1 282 ? -34.186 5.636 -20.984 1.00 72.56 282 SER A O 1
ATOM 2235 N N . SER A 1 283 ? -32.172 4.627 -20.980 1.00 64.44 283 SER A N 1
ATOM 2236 C CA . SER A 1 283 ? -32.436 3.799 -22.162 1.00 64.44 283 SER A CA 1
ATOM 2237 C C . SER A 1 283 ? -33.462 2.702 -21.858 1.00 64.44 283 SER A C 1
ATOM 2239 O O . SER A 1 283 ? -34.452 2.590 -22.589 1.00 64.44 283 SER A O 1
ATOM 2241 N N . LYS A 1 284 ? -33.345 2.008 -20.716 1.00 60.97 284 LYS A N 1
ATOM 2242 C CA . LYS A 1 284 ? -34.321 0.993 -20.262 1.00 60.97 284 LYS A CA 1
ATOM 2243 C C . LYS A 1 284 ? -35.731 1.575 -20.062 1.00 60.97 284 LYS A C 1
ATOM 2245 O O . LYS A 1 284 ? -36.731 0.927 -20.386 1.00 60.97 284 LYS A O 1
ATOM 2250 N N . LYS A 1 285 ? -35.851 2.829 -19.601 1.00 57.84 285 LYS A N 1
ATOM 2251 C CA . LYS A 1 285 ? -37.154 3.511 -19.443 1.00 57.84 285 LYS A CA 1
ATOM 2252 C C . LYS A 1 285 ? -37.815 3.868 -20.783 1.00 57.84 285 LYS A C 1
ATOM 2254 O O . LYS A 1 285 ? -39.044 3.859 -20.879 1.00 57.84 285 LYS A O 1
ATOM 2259 N N . SER A 1 286 ? -37.026 4.149 -21.822 1.00 54.38 286 SER A N 1
ATOM 2260 C CA . SER A 1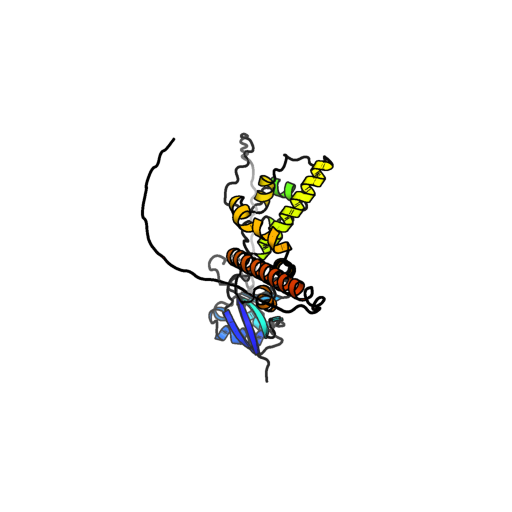 286 ? -37.540 4.426 -23.174 1.00 54.38 286 SER A CA 1
ATOM 2261 C C . SER A 1 286 ? -38.044 3.165 -23.890 1.00 54.38 286 SER A C 1
ATOM 2263 O O . SER A 1 286 ? -39.041 3.218 -24.613 1.00 54.38 286 SER A O 1
ATOM 2265 N N . GLU A 1 287 ? -37.436 2.011 -23.607 1.00 51.94 287 GLU A N 1
ATOM 2266 C CA . GLU A 1 287 ? -37.806 0.723 -24.198 1.00 51.94 287 GLU A CA 1
ATOM 2267 C C . GLU A 1 287 ? -39.101 0.162 -23.583 1.00 51.94 287 GLU A C 1
ATOM 2269 O O . GLU A 1 287 ? -39.995 -0.302 -24.296 1.00 51.94 287 GLU A O 1
ATOM 2274 N N . LYS A 1 288 ? -39.300 0.351 -22.269 1.00 48.56 288 LYS A N 1
ATOM 2275 C CA . LYS A 1 288 ? -40.549 -0.029 -21.583 1.00 48.56 288 LYS A CA 1
ATOM 2276 C C . LYS A 1 288 ? -41.763 0.812 -22.017 1.00 48.56 288 LYS A C 1
ATOM 2278 O O . LYS A 1 288 ? -42.892 0.344 -21.915 1.00 48.56 288 LYS A O 1
ATOM 2283 N N . LYS A 1 289 ? -41.554 2.023 -22.559 1.00 47.78 289 LYS A N 1
ATOM 2284 C CA . LYS A 1 289 ? -42.633 2.885 -23.086 1.00 47.78 289 LYS A CA 1
ATOM 2285 C C . LYS A 1 289 ? -43.048 2.538 -24.526 1.00 47.78 289 LYS A C 1
ATOM 2287 O O . LYS A 1 289 ? -44.132 2.937 -24.944 1.00 47.78 289 LYS A O 1
ATOM 2292 N N . LYS A 1 290 ? -42.234 1.778 -25.276 1.00 47.91 290 LYS A N 1
ATOM 2293 C CA . LYS A 1 290 ? -42.590 1.284 -26.623 1.00 47.91 290 LYS A CA 1
ATOM 2294 C C . LYS A 1 290 ? -43.376 -0.030 -26.606 1.00 47.91 290 LYS A C 1
ATOM 2296 O O . LYS A 1 290 ? -44.173 -0.242 -27.509 1.00 47.91 290 LYS A O 1
ATOM 2301 N N . LYS A 1 291 ? -43.243 -0.860 -25.564 1.00 43.22 291 LYS A N 1
ATOM 2302 C CA . LYS A 1 291 ? -43.956 -2.152 -25.465 1.00 43.22 291 LYS A CA 1
ATOM 2303 C C . LYS A 1 291 ? -45.400 -2.063 -24.934 1.00 43.22 291 LYS A C 1
ATOM 2305 O O . LYS A 1 291 ? -46.084 -3.072 -24.879 1.00 43.22 291 LYS A O 1
ATOM 2310 N N . GLY A 1 292 ? -45.869 -0.869 -24.553 1.00 42.44 292 GLY A N 1
ATOM 2311 C CA . GLY A 1 292 ? -47.243 -0.624 -24.082 1.00 42.44 292 GLY A CA 1
ATOM 2312 C C . GLY A 1 292 ? -48.167 0.057 -25.099 1.00 42.44 292 GLY A C 1
ATOM 2313 O O . GLY A 1 292 ? -49.266 0.457 -24.734 1.00 42.44 292 GLY A O 1
ATOM 2314 N N . LYS A 1 293 ? -47.728 0.251 -26.351 1.00 43.00 293 LYS A N 1
ATOM 2315 C CA . LYS A 1 293 ? -48.504 0.956 -27.389 1.00 43.00 293 LYS A CA 1
ATOM 2316 C C . LYS A 1 293 ? -48.649 0.123 -28.668 1.00 43.00 293 LYS A C 1
ATOM 2318 O O . LYS A 1 293 ? -48.519 0.646 -29.769 1.00 43.00 293 LYS A O 1
ATOM 2323 N N . GLU A 1 294 ? -48.896 -1.174 -28.505 1.00 41.12 294 GLU A N 1
ATOM 2324 C CA . GLU A 1 294 ? -49.180 -2.112 -29.602 1.00 41.12 294 GLU A CA 1
ATOM 2325 C C . GLU A 1 294 ? -50.386 -3.014 -29.273 1.00 41.12 294 GLU A C 1
ATOM 2327 O O . GLU A 1 294 ? -50.447 -4.179 -29.638 1.00 41.12 294 GLU A O 1
ATOM 2332 N N . GLN A 1 295 ? -51.363 -2.460 -28.553 1.00 45.06 295 GLN A N 1
ATOM 2333 C CA . GLN A 1 295 ? -52.686 -3.056 -28.354 1.00 45.06 295 GLN A CA 1
ATOM 2334 C C . GLN A 1 295 ? -53.738 -1.939 -28.290 1.00 45.06 295 GLN A C 1
ATOM 2336 O O . GLN A 1 295 ? -54.370 -1.732 -27.270 1.00 45.06 295 GLN A O 1
ATOM 2341 N N . ASP A 1 296 ? -53.841 -1.141 -29.355 1.00 43.25 296 ASP A N 1
ATOM 2342 C CA . ASP A 1 296 ? -55.131 -0.593 -29.799 1.00 43.25 296 ASP A CA 1
ATOM 2343 C C . ASP A 1 296 ? -54.949 0.119 -31.146 1.00 43.25 296 ASP A C 1
ATOM 2345 O O . ASP A 1 296 ? -54.469 1.253 -31.233 1.00 43.25 296 ASP A O 1
ATOM 2349 N N . LYS A 1 297 ? -55.269 -0.582 -32.231 1.00 40.41 297 LYS A N 1
ATOM 2350 C CA . LYS A 1 297 ? -55.515 0.017 -33.546 1.00 40.41 297 LYS A CA 1
ATOM 2351 C C . LYS A 1 297 ? -56.751 -0.651 -34.138 1.00 40.41 297 LYS A C 1
ATOM 2353 O O . LYS A 1 297 ? -56.652 -1.449 -35.064 1.00 40.41 297 LYS A O 1
ATOM 2358 N N . GLY A 1 298 ? -57.901 -0.310 -33.565 1.00 34.06 298 GLY A N 1
ATOM 2359 C CA . GLY A 1 298 ? -59.182 -0.327 -34.259 1.00 34.06 298 GLY A CA 1
ATOM 2360 C C . GLY A 1 298 ? -59.396 1.003 -34.988 1.00 34.06 298 GLY A C 1
ATOM 2361 O O . GLY A 1 298 ? -59.246 2.072 -34.405 1.00 34.06 298 GLY A O 1
ATOM 2362 N N . GLU A 1 299 ? -59.646 0.878 -36.287 1.00 37.16 299 GLU A N 1
ATOM 2363 C CA . GLU A 1 299 ? -60.229 1.801 -37.269 1.00 37.16 299 GLU A CA 1
ATOM 2364 C C . GLU A 1 299 ? -60.796 3.159 -36.813 1.00 37.16 299 GLU A C 1
ATOM 2366 O O . GLU A 1 299 ? -61.585 3.263 -35.881 1.00 37.16 299 GLU A O 1
ATOM 2371 N N . GLY A 1 300 ? -60.524 4.201 -37.610 1.00 33.53 300 GLY A N 1
ATOM 2372 C CA . GLY A 1 300 ? -61.279 5.455 -37.534 1.00 33.53 300 GLY A CA 1
ATOM 2373 C C . GLY A 1 300 ? -60.675 6.596 -38.341 1.00 33.53 300 GLY A C 1
ATOM 2374 O O . GLY A 1 300 ? -59.898 7.394 -37.830 1.00 33.53 300 GLY A O 1
ATOM 2375 N N . SER A 1 301 ? -61.019 6.661 -39.625 1.00 37.19 301 SER A N 1
ATOM 2376 C CA . SER A 1 301 ? -60.573 7.696 -40.557 1.00 37.19 301 SER A CA 1
ATOM 2377 C C . SER A 1 301 ? -61.231 9.070 -40.323 1.00 37.19 301 SER A C 1
ATOM 2379 O O . SER A 1 301 ? -62.366 9.149 -39.866 1.00 37.19 301 SER A O 1
ATOM 2381 N N . SER A 1 302 ? -60.553 10.107 -40.836 1.00 35.16 302 SER A N 1
ATOM 2382 C CA . SER A 1 302 ? -61.109 11.314 -41.484 1.00 35.16 302 SER A CA 1
ATOM 2383 C C . SER A 1 302 ? -61.122 12.673 -40.748 1.00 35.16 302 SER A C 1
ATOM 2385 O O . SER A 1 302 ? -61.951 12.957 -39.898 1.00 35.16 302 SER A O 1
ATOM 2387 N N . LYS A 1 303 ? -60.315 13.576 -41.343 1.00 37.94 303 LYS A N 1
ATOM 2388 C CA . LYS A 1 303 ? -60.633 14.955 -41.794 1.00 37.94 303 LYS A CA 1
ATOM 2389 C C . LYS A 1 303 ? -60.682 16.139 -40.793 1.00 37.94 303 LYS A C 1
ATOM 2391 O O . LYS A 1 303 ? -61.687 16.376 -40.144 1.00 37.94 303 LYS A O 1
ATOM 2396 N N . LYS A 1 304 ? -59.714 17.055 -41.011 1.00 34.88 304 LYS A N 1
ATOM 2397 C CA . LYS A 1 304 ? -59.877 18.402 -41.642 1.00 34.88 304 LYS A CA 1
ATOM 2398 C C . LYS A 1 304 ? -59.675 19.649 -40.753 1.00 34.88 304 LYS A C 1
ATOM 2400 O O . LYS A 1 304 ? -60.373 19.841 -39.772 1.00 34.88 304 LYS A O 1
ATOM 2405 N N . GLY A 1 305 ? -58.845 20.563 -41.286 1.00 30.58 305 GLY A N 1
ATOM 2406 C CA . GLY A 1 305 ? -58.773 22.014 -41.004 1.00 30.58 305 GLY A CA 1
ATOM 2407 C C . GLY A 1 305 ? -57.718 22.359 -39.952 1.00 30.58 305 GLY A C 1
ATOM 2408 O O . GLY A 1 305 ? -57.798 21.845 -38.852 1.00 30.58 305 GLY A O 1
ATOM 2409 N N . GLY A 1 306 ? -56.639 23.099 -40.225 1.00 32.62 306 GLY A N 1
ATOM 2410 C CA . GLY A 1 306 ? -56.522 24.475 -40.753 1.00 32.62 306 GLY A CA 1
ATOM 2411 C C . GLY A 1 306 ? -55.923 25.323 -39.605 1.00 32.62 306 GLY A C 1
ATOM 2412 O O . GLY A 1 306 ? -56.136 24.976 -38.456 1.00 32.62 306 GLY A O 1
ATOM 2413 N N . LYS A 1 307 ? -55.170 26.413 -39.736 1.00 37.97 307 LYS A N 1
ATOM 2414 C CA . LYS A 1 307 ? -54.697 27.252 -40.831 1.00 37.97 307 LYS A CA 1
ATOM 2415 C C . LYS A 1 307 ? -53.702 28.254 -40.191 1.00 37.97 307 LYS A C 1
ATOM 2417 O O . LYS A 1 307 ? -53.965 28.726 -39.095 1.00 37.97 307 LYS A O 1
ATOM 2422 N N . ASP A 1 308 ? -52.614 28.533 -40.906 1.00 41.88 308 ASP A N 1
ATOM 2423 C CA . ASP A 1 308 ? -51.769 29.742 -40.975 1.00 41.88 308 ASP A CA 1
ATOM 2424 C C . ASP A 1 308 ? -51.248 30.552 -39.767 1.00 41.88 308 ASP A C 1
ATOM 2426 O O . ASP A 1 308 ? -51.960 30.949 -38.851 1.00 41.88 308 ASP A O 1
ATOM 2430 N N . SER A 1 309 ? -50.024 31.040 -40.039 1.00 42.19 309 SER A N 1
ATOM 2431 C CA . SER A 1 309 ? -49.446 32.374 -39.782 1.00 42.19 309 SER A CA 1
ATOM 2432 C C . SER A 1 309 ? -48.690 32.612 -38.471 1.00 42.19 309 SER A C 1
ATOM 2434 O O . SER A 1 309 ? -49.114 32.154 -37.423 1.00 42.19 309 SER A O 1
ATOM 2436 N N . LYS A 1 310 ? -47.612 33.404 -38.392 1.00 38.91 310 LYS A N 1
ATOM 2437 C CA . LYS A 1 310 ? -46.544 33.949 -39.272 1.00 38.91 310 LYS A CA 1
ATOM 2438 C C . LYS A 1 310 ? -45.977 35.139 -38.473 1.00 38.91 310 LYS A C 1
ATOM 2440 O O . LYS A 1 310 ? -46.779 35.912 -37.967 1.00 38.91 310 LYS A O 1
ATOM 2445 N N . ASP A 1 311 ? -44.648 35.314 -38.484 1.00 38.19 311 ASP A N 1
ATOM 2446 C CA . ASP A 1 311 ? -43.913 36.557 -38.146 1.00 38.19 311 ASP A CA 1
ATOM 2447 C C . ASP A 1 311 ? -44.014 37.050 -36.677 1.00 38.19 311 ASP A C 1
ATOM 2449 O O . ASP A 1 311 ? -44.976 36.781 -35.978 1.00 38.19 311 ASP A O 1
ATOM 2453 N N . LYS A 1 312 ? -43.088 37.805 -36.081 1.00 40.19 312 LYS A N 1
ATOM 2454 C CA . LYS A 1 312 ? -41.718 38.244 -36.372 1.00 40.19 312 LYS A CA 1
ATOM 2455 C C . LYS A 1 312 ? -41.190 38.907 -35.089 1.00 40.19 312 LYS A C 1
ATOM 2457 O O . LYS A 1 312 ? -41.936 39.594 -34.409 1.00 40.19 312 LYS A O 1
ATOM 2462 N N . ASP A 1 313 ? -39.886 38.774 -34.895 1.00 37.25 313 ASP A N 1
ATOM 2463 C CA . ASP A 1 313 ? -38.950 39.879 -34.653 1.00 37.25 313 ASP A CA 1
ATOM 2464 C C . ASP A 1 313 ? -38.888 40.657 -33.318 1.00 37.25 313 ASP A C 1
ATOM 2466 O O . ASP A 1 313 ? -39.855 41.132 -32.733 1.00 37.25 313 ASP A O 1
ATOM 2470 N N . SER A 1 314 ? -37.619 40.927 -33.007 1.00 38.84 314 SER A N 1
ATOM 2471 C CA . SER A 1 314 ? -37.043 42.094 -32.344 1.00 38.84 314 SER A CA 1
ATOM 2472 C C . SER A 1 314 ? -37.217 42.292 -30.834 1.00 38.84 314 SER A C 1
ATOM 2474 O O . SER A 1 314 ? -38.224 42.760 -30.324 1.00 38.84 314 SER A O 1
ATOM 2476 N N . GLY A 1 315 ? -36.071 42.162 -30.160 1.00 33.69 315 GLY A N 1
ATOM 2477 C CA . GLY A 1 315 ? -35.444 43.358 -29.601 1.00 33.69 315 GLY A CA 1
ATOM 2478 C C . GLY A 1 315 ? -35.564 43.555 -28.093 1.00 33.69 315 GLY A C 1
ATOM 2479 O O . GLY A 1 315 ? -36.647 43.667 -27.542 1.00 33.69 315 GLY A O 1
ATOM 2480 N N . GLY A 1 316 ? -34.411 43.785 -27.455 1.00 37.78 316 GLY A N 1
ATOM 2481 C CA . GLY A 1 316 ? -34.365 44.790 -26.390 1.00 37.78 316 GLY A CA 1
ATOM 2482 C C . GLY A 1 316 ? -33.660 44.420 -25.086 1.00 37.78 316 GLY A C 1
ATOM 2483 O O . GLY A 1 316 ? -34.2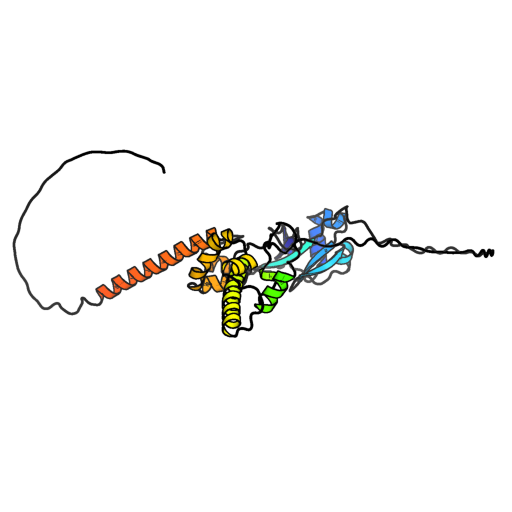98 44.158 -24.084 1.00 37.78 316 GLY A O 1
ATOM 2484 N N . LYS A 1 317 ? -32.330 44.569 -25.095 1.00 41.88 317 LYS A N 1
ATOM 2485 C CA . LYS A 1 317 ? -31.574 45.509 -24.238 1.00 41.88 317 LYS A CA 1
ATOM 2486 C C . LYS A 1 317 ? -31.707 45.459 -22.692 1.00 41.88 317 LYS A C 1
ATOM 2488 O O . LYS A 1 317 ? -32.714 45.836 -22.117 1.00 41.88 317 LYS A O 1
ATOM 2493 N N . LYS A 1 318 ? -30.503 45.386 -22.097 1.00 41.75 318 LYS A N 1
ATOM 2494 C CA . LYS A 1 318 ? -29.957 46.230 -21.001 1.00 41.75 318 LYS A CA 1
ATOM 2495 C C . LYS A 1 318 ? -30.456 46.012 -19.556 1.00 41.75 318 LYS A C 1
ATOM 2497 O O . LYS A 1 318 ? -31.501 46.507 -19.175 1.00 41.75 318 LYS A O 1
ATOM 2502 N N . GLY A 1 319 ? -29.498 45.636 -18.699 1.00 34.81 319 GLY A N 1
ATOM 2503 C CA . GLY A 1 319 ? -28.785 46.637 -17.883 1.00 34.81 319 GLY A CA 1
ATOM 2504 C C . GLY A 1 319 ? -28.852 46.502 -16.351 1.00 34.81 319 GLY A C 1
ATOM 2505 O O . GLY A 1 319 ? -29.906 46.257 -15.790 1.00 34.81 319 GLY A O 1
ATOM 2506 N N . GLY A 1 320 ? -27.711 46.794 -15.700 1.00 39.09 320 GLY A N 1
ATOM 2507 C CA . GLY A 1 320 ? -27.568 47.111 -14.260 1.00 39.09 320 GLY A CA 1
ATOM 2508 C C . GLY A 1 320 ? -26.989 45.951 -13.435 1.00 39.09 320 GLY A C 1
ATOM 2509 O O . GLY A 1 320 ? -27.669 44.957 -13.266 1.00 39.09 320 GLY A O 1
ATOM 2510 N N . LYS A 1 321 ? -25.724 45.868 -12.987 1.00 43.88 321 LYS A N 1
ATOM 2511 C CA . LYS A 1 321 ? -24.703 46.791 -12.430 1.00 43.88 321 LYS A CA 1
ATOM 2512 C C . LYS A 1 321 ? -24.857 47.071 -10.916 1.00 43.88 321 LYS A C 1
ATOM 2514 O O . LYS A 1 321 ? -25.716 47.858 -10.553 1.00 43.88 321 LYS A O 1
ATOM 2519 N N . LYS A 1 322 ? -23.863 46.570 -10.142 1.00 44.34 322 LYS A N 1
ATOM 2520 C CA . LYS A 1 322 ? -23.336 47.025 -8.815 1.00 44.34 322 LYS A CA 1
ATOM 2521 C C . LYS A 1 322 ? -24.302 46.892 -7.610 1.00 44.34 322 LYS A C 1
ATOM 2523 O O . LYS A 1 322 ? -25.497 46.958 -7.801 1.00 44.34 322 LYS A O 1
ATOM 2528 N N . SER A 1 323 ? -23.921 46.682 -6.342 1.00 43.69 323 SER A N 1
ATOM 2529 C CA . SER A 1 323 ? -22.709 46.906 -5.508 1.00 43.69 323 SER A CA 1
ATOM 2530 C C . SER A 1 323 ? -22.881 46.032 -4.234 1.00 43.69 323 SER A C 1
ATOM 2532 O O . SER A 1 323 ? -24.014 45.812 -3.835 1.00 43.69 323 SER A O 1
ATOM 2534 N N . LYS A 1 324 ? -21.880 45.361 -3.646 1.00 48.31 324 LYS A N 1
ATOM 2535 C CA . LYS A 1 324 ? -20.892 45.805 -2.628 1.00 48.31 324 LYS A CA 1
ATOM 2536 C C . LYS A 1 324 ? -21.457 46.524 -1.378 1.00 48.31 324 LYS A C 1
ATOM 2538 O O . LYS A 1 324 ? -21.779 47.697 -1.486 1.00 48.31 324 LYS A O 1
ATOM 2543 N N . GLN A 1 325 ? -21.429 45.856 -0.214 1.00 40.97 325 GLN A N 1
ATOM 2544 C CA . GLN A 1 325 ? -20.965 46.319 1.122 1.00 40.97 325 GLN A CA 1
ATOM 2545 C C . GLN A 1 325 ? -21.181 45.164 2.128 1.00 40.97 325 GLN A C 1
ATOM 2547 O O . GLN A 1 325 ? -22.230 44.537 2.107 1.00 40.97 325 GLN A O 1
ATOM 2552 N N . VAL A 1 326 ? -20.150 44.652 2.809 1.00 40.38 326 VAL A N 1
ATOM 2553 C CA . VAL A 1 326 ? -19.530 45.164 4.052 1.00 40.38 326 VAL A CA 1
ATOM 2554 C C . VAL A 1 326 ? -20.540 45.318 5.191 1.00 40.38 326 VAL A C 1
ATOM 2556 O O . VAL A 1 326 ? -21.296 46.288 5.227 1.00 40.38 326 VAL A O 1
ATOM 2559 N N . LYS A 1 327 ? -20.454 44.393 6.146 1.00 50.62 327 LYS A N 1
ATOM 2560 C CA . LYS A 1 327 ? -20.458 44.658 7.584 1.00 50.62 327 LYS A CA 1
ATOM 2561 C C . LYS A 1 327 ? -19.584 43.610 8.258 1.00 50.62 327 LYS A C 1
ATOM 2563 O O . LYS A 1 327 ? -19.613 42.459 7.770 1.00 50.62 327 LYS A O 1
#

pLDDT: mean 75.39, std 22.86, range [30.58, 97.62]